Protein AF-G1VS00-F1 (afdb_monomer)

Foldseek 3Di:
DDDDDPDDDPCVVVPDDDDDDDDDDDDDDDDDPPPPVLDDDLVVLCVQQVVDDPVCSLVSLLVVCVVSVDDPVRSVVVVVVSVVVVVVVVVVVVVVVVVVVVVVVVVLVVVLLVVLLVLLLVLCVVQQFDPVCSVVLSVQQDCPPQADPVRHGDSVSSNVSSVVVCVVVVVRHDPPPDPPDPPPDDDDDDDDDDDDPVVVVCVVVVPDDD

pLDDT: mean 75.31, std 20.72, range [27.11, 97.0]

Nearest PDB structures (foldseek):
  7aqr-assembly1_W  TM=3.222E-01  e=9.701E+00  Arabidopsis thaliana
  6axg-assembly5_I  TM=2.934E-01  e=8.651E+00  Homo sapiens

Sequence (210 aa):
MRNYLRYPLNIQLFAEDGSGGEGGDTGAQAGAQVTATQQIDYDKLAEVVSKRSAGTEDKVLQGYFKQQGLTPEQASEAMNQYKQAQATKQQEEAQRIQTMQQENAQLKAQILNSQIDAKVAELAGTLGVQAEKVPFLSKLVDRANATKEDGTLNDDNIKTAIETVLKAFPDFKSTTQAGGFQQIGGGNQGTAGGNGVDDQLDNIFGVKKK

Solvent-accessible surface area (backbone atoms only — not comparable to full-atom values): 13314 Å² total; per-residue (Å²): 133,82,92,86,67,98,62,88,82,69,65,77,82,71,65,69,94,70,88,85,84,89,83,85,86,88,79,94,75,84,86,80,82,80,79,70,79,76,76,81,62,66,68,61,49,52,58,63,44,70,78,52,61,88,92,45,41,70,63,51,53,52,50,52,33,48,74,69,66,44,51,77,66,56,39,52,52,50,50,52,52,49,54,50,52,50,52,49,53,53,52,50,51,53,49,52,53,51,52,54,52,52,51,52,53,51,50,52,51,51,52,51,50,52,52,51,47,53,49,46,51,55,50,35,56,77,69,42,38,31,77,89,41,44,74,57,48,59,74,64,38,62,61,92,56,32,48,46,96,87,69,46,79,26,66,68,46,40,49,53,27,45,53,53,46,42,69,77,40,58,83,43,42,49,88,61,86,71,74,86,65,80,79,85,66,95,74,94,72,91,74,91,81,77,89,57,63,66,58,50,49,26,62,75,70,67,54,75,85,130

Radius of gyration: 41.08 Å; Cα contacts (8 Å, |Δi|>4): 83; chains: 1; bounding box: 89×75×109 Å

Structure (mmCIF, N/CA/C/O backbone):
data_AF-G1VS00-F1
#
_entry.id   AF-G1VS00-F1
#
loop_
_atom_site.group_PDB
_atom_site.id
_atom_site.type_symbol
_atom_site.label_atom_id
_atom_site.label_alt_id
_atom_site.label_comp_id
_atom_site.label_asym_id
_atom_site.label_entity_id
_atom_site.label_seq_id
_atom_site.pdbx_PDB_ins_code
_atom_site.Cartn_x
_atom_site.Cartn_y
_atom_site.Cartn_z
_atom_site.occupancy
_atom_site.B_iso_or_equiv
_atom_site.auth_seq_id
_atom_site.auth_comp_id
_atom_site.auth_asym_id
_atom_site.auth_atom_id
_atom_site.pdbx_PDB_model_num
ATOM 1 N N . MET A 1 1 ? -46.681 -57.258 18.969 1.00 42.97 1 MET A N 1
ATOM 2 C CA . MET A 1 1 ? -45.518 -56.454 18.530 1.00 42.97 1 MET A CA 1
ATOM 3 C C . MET A 1 1 ? -45.037 -55.664 19.742 1.00 42.97 1 MET A C 1
ATOM 5 O O . MET A 1 1 ? -45.752 -54.789 20.190 1.00 42.97 1 MET A O 1
ATOM 9 N N . ARG A 1 2 ? -44.118 -56.242 20.527 1.00 46.34 2 ARG A N 1
ATOM 10 C CA . ARG A 1 2 ? -42.781 -55.691 20.835 1.00 46.34 2 ARG A CA 1
ATOM 11 C C . ARG A 1 2 ? -42.753 -54.173 21.093 1.00 46.34 2 ARG A C 1
ATOM 13 O O . ARG A 1 2 ? -42.829 -53.385 20.160 1.00 46.34 2 ARG A O 1
ATOM 20 N N . ASN A 1 3 ? -42.578 -53.830 22.371 1.00 55.78 3 ASN A N 1
ATOM 21 C CA . ASN A 1 3 ? -42.226 -52.507 22.884 1.00 55.78 3 ASN A CA 1
ATOM 22 C C . ASN A 1 3 ? -40.954 -51.983 22.194 1.00 55.78 3 ASN A C 1
ATOM 24 O O . ASN A 1 3 ? -39.885 -52.565 22.366 1.00 55.78 3 ASN A O 1
ATOM 28 N N . TYR A 1 4 ? -41.068 -50.877 21.456 1.00 60.09 4 TYR A N 1
ATOM 29 C CA . TYR A 1 4 ? -39.946 -50.173 20.817 1.00 60.09 4 TYR A CA 1
ATOM 30 C C . TYR A 1 4 ? -39.866 -48.693 21.220 1.00 60.09 4 TYR A C 1
ATOM 32 O O . TYR A 1 4 ? -39.490 -47.846 20.418 1.00 60.09 4 TYR A O 1
ATOM 40 N N . LEU A 1 5 ? -40.179 -48.355 22.472 1.00 61.91 5 LEU A N 1
ATOM 41 C CA . LEU A 1 5 ? -39.823 -47.046 23.020 1.00 61.91 5 LEU A CA 1
ATOM 42 C C . LEU A 1 5 ? -38.884 -47.251 24.205 1.00 61.91 5 LEU A C 1
ATOM 44 O O . LEU A 1 5 ? -39.289 -47.709 25.269 1.00 61.91 5 LEU A O 1
ATOM 48 N N . ARG A 1 6 ? -37.599 -46.947 23.988 1.00 62.25 6 ARG A N 1
ATOM 49 C CA . ARG A 1 6 ? -36.533 -47.042 24.999 1.00 62.25 6 ARG A CA 1
ATOM 50 C C . ARG A 1 6 ? -36.550 -45.866 25.993 1.00 62.25 6 ARG A C 1
ATOM 52 O O . ARG A 1 6 ? -35.732 -45.846 26.902 1.00 62.25 6 ARG A O 1
ATOM 59 N N . TYR A 1 7 ? -37.490 -44.929 25.843 1.00 68.00 7 TYR A N 1
ATOM 60 C CA . TYR A 1 7 ? -37.739 -43.816 26.759 1.00 68.00 7 TYR A CA 1
ATOM 61 C C . TYR A 1 7 ? -39.245 -43.494 26.797 1.00 68.00 7 TYR A C 1
ATOM 63 O O . TYR A 1 7 ? -39.882 -43.527 25.739 1.00 68.00 7 TYR A O 1
ATOM 71 N N . PRO A 1 8 ? -39.833 -43.193 27.970 1.00 65.50 8 PRO A N 1
ATOM 72 C CA . PRO A 1 8 ? -41.215 -42.729 28.056 1.00 65.50 8 PRO A CA 1
ATOM 73 C C . PRO A 1 8 ? -41.349 -41.341 27.408 1.00 65.50 8 PRO A C 1
ATOM 75 O O . PRO A 1 8 ? -40.635 -40.407 27.767 1.00 65.50 8 PRO A O 1
ATOM 78 N N . LEU A 1 9 ? -42.262 -41.203 26.442 1.00 63.03 9 LEU A N 1
ATOM 79 C CA . LEU A 1 9 ? -42.638 -39.915 25.853 1.00 63.03 9 LEU A CA 1
ATOM 80 C C . LEU A 1 9 ? -43.551 -39.161 26.830 1.00 63.03 9 LEU A C 1
ATOM 82 O O . LEU A 1 9 ? -44.721 -39.505 26.975 1.00 63.03 9 LEU A O 1
ATOM 86 N N . ASN A 1 10 ? -43.031 -38.114 27.474 1.00 63.34 10 ASN A N 1
ATOM 87 C CA . ASN A 1 10 ? -43.845 -37.149 28.215 1.00 63.34 10 ASN A CA 1
ATOM 88 C C . ASN A 1 10 ? -44.466 -36.144 27.237 1.00 63.34 10 ASN A C 1
ATOM 90 O O . ASN A 1 10 ? -43.948 -35.054 27.011 1.00 63.34 10 ASN A O 1
ATOM 94 N N . ILE A 1 11 ? -45.598 -36.527 26.649 1.00 60.75 11 ILE A N 1
ATOM 95 C CA . ILE A 1 11 ? -46.386 -35.695 25.719 1.00 60.75 11 ILE A CA 1
ATOM 96 C C . ILE A 1 11 ? -46.980 -34.441 26.387 1.00 60.75 11 ILE A C 1
ATOM 98 O O . ILE A 1 11 ? -47.396 -33.519 25.697 1.00 60.75 11 ILE A O 1
ATOM 102 N N . GLN A 1 12 ? -46.958 -34.369 27.721 1.00 60.53 12 GLN A N 1
ATOM 103 C CA . GLN A 1 12 ? -47.379 -33.196 28.496 1.00 60.53 12 GLN A CA 1
ATOM 104 C C . GLN A 1 12 ? -46.411 -32.007 28.408 1.00 60.53 12 GLN A C 1
ATOM 106 O O . GLN A 1 1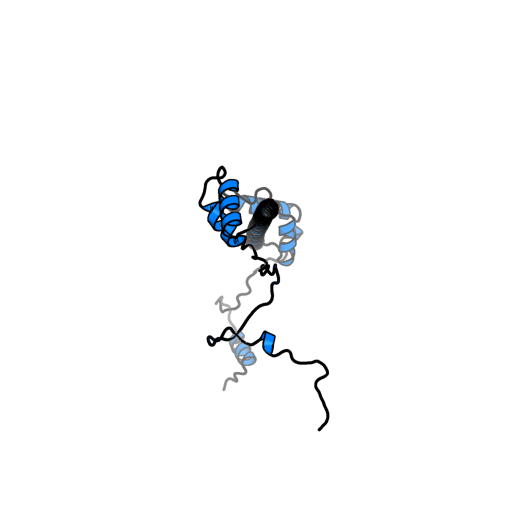2 ? -46.791 -30.908 28.784 1.00 60.53 12 GLN A O 1
ATOM 111 N N . LEU A 1 13 ? -45.196 -32.182 27.872 1.00 58.03 13 LEU A N 1
ATOM 112 C CA . LEU A 1 13 ? -44.274 -31.061 27.636 1.00 58.03 13 LEU A CA 1
ATOM 113 C C . LEU A 1 13 ? -44.612 -30.268 26.354 1.00 58.03 13 LEU A C 1
ATOM 115 O O . LEU A 1 13 ? -44.074 -29.187 26.146 1.00 58.03 13 LEU A O 1
ATOM 119 N N . PHE A 1 14 ? -45.498 -30.801 25.503 1.00 58.59 14 PHE A N 1
ATOM 120 C CA . PHE A 1 14 ? -45.858 -30.217 24.203 1.00 58.59 14 PHE A CA 1
ATOM 121 C C . PHE A 1 14 ? -47.345 -29.848 24.080 1.00 58.59 14 PHE A C 1
ATOM 123 O O . PHE A 1 14 ? -47.767 -29.392 23.021 1.00 58.59 14 PHE A O 1
ATOM 130 N N . ALA A 1 15 ? -48.147 -30.045 25.131 1.00 54.91 15 ALA A N 1
ATOM 131 C CA . ALA A 1 15 ? -49.524 -29.566 25.162 1.00 54.91 15 ALA A CA 1
ATOM 132 C C . ALA A 1 15 ? -49.523 -28.077 25.535 1.00 54.91 15 ALA A C 1
ATOM 134 O O . ALA A 1 15 ? -49.491 -27.702 26.703 1.00 54.91 15 ALA A O 1
ATOM 135 N N . GLU A 1 16 ? -49.479 -27.263 24.487 1.00 45.81 16 GLU A N 1
ATOM 136 C CA . GLU A 1 16 ? -49.812 -25.843 24.444 1.00 45.81 16 GLU A CA 1
ATOM 137 C C . GLU A 1 16 ? -51.078 -25.514 25.259 1.00 45.81 16 GLU A C 1
ATOM 139 O O . GLU A 1 16 ? -52.012 -26.316 25.327 1.00 45.81 16 GLU A O 1
ATOM 144 N N . ASP A 1 17 ? -51.077 -24.332 25.882 1.00 46.34 17 ASP A N 1
ATOM 145 C CA . ASP A 1 17 ? -52.147 -23.756 26.703 1.00 46.34 17 ASP A CA 1
ATOM 146 C C . ASP A 1 17 ? -53.441 -23.590 25.886 1.00 46.34 17 ASP A C 1
ATOM 148 O O . ASP A 1 17 ? -53.692 -22.575 25.234 1.00 46.34 17 ASP A O 1
ATOM 152 N N . GLY A 1 18 ? -54.240 -24.655 25.874 1.00 37.25 18 GLY A N 1
ATOM 153 C CA . GLY A 1 18 ? -55.588 -24.706 25.336 1.00 37.25 18 GLY A CA 1
ATOM 154 C C . GLY A 1 18 ? -56.599 -24.664 26.474 1.00 37.25 18 GLY A C 1
ATOM 155 O O . GLY A 1 18 ? -56.818 -25.657 27.162 1.00 37.25 18 GLY A O 1
ATOM 156 N N . SER A 1 19 ? -57.211 -23.495 26.634 1.00 43.53 19 SER A N 1
ATOM 157 C CA . SER A 1 19 ? -58.332 -23.153 27.511 1.00 43.53 19 SER A CA 1
ATOM 158 C C . SER A 1 19 ? -59.293 -24.290 27.909 1.00 43.53 19 SER A C 1
ATOM 160 O O . SER A 1 19 ? -59.890 -24.932 27.043 1.00 43.53 19 SER A O 1
ATOM 162 N N . GLY A 1 20 ? -59.616 -24.346 29.207 1.00 33.84 20 GLY A N 1
ATOM 163 C CA . GLY A 1 20 ? -60.979 -24.624 29.682 1.00 33.84 20 GLY A CA 1
ATOM 164 C C . GLY A 1 20 ? -61.152 -25.787 30.667 1.00 33.84 20 GLY A C 1
ATOM 165 O O . GLY A 1 20 ? -60.950 -26.940 30.308 1.00 33.84 20 GLY A O 1
ATOM 166 N N . GLY A 1 21 ? -61.678 -25.472 31.859 1.00 30.25 21 GLY A N 1
ATOM 167 C CA . GLY A 1 21 ? -62.592 -26.372 32.583 1.00 30.25 21 GLY A CA 1
ATOM 168 C C . GLY A 1 21 ? -62.110 -26.970 33.909 1.00 30.25 21 GLY A C 1
ATOM 169 O O . GLY A 1 21 ? -61.646 -28.099 33.944 1.00 30.25 21 GLY A O 1
ATOM 170 N N . GLU A 1 22 ? -62.289 -26.191 34.980 1.00 35.72 22 GLU A N 1
ATOM 171 C CA . GLU A 1 22 ? -62.803 -26.538 36.324 1.00 35.72 22 GLU A CA 1
ATOM 172 C C . GLU A 1 22 ? -62.567 -27.934 36.949 1.00 35.72 22 GLU A C 1
ATOM 174 O O . GLU A 1 22 ? -63.078 -28.948 36.481 1.00 35.72 22 GLU A O 1
ATOM 179 N N . GLY A 1 23 ? -61.995 -27.931 38.166 1.00 29.05 23 GLY A N 1
ATOM 180 C CA . GLY A 1 23 ? -62.345 -28.919 39.195 1.00 29.05 23 GLY A CA 1
ATOM 181 C C . GLY A 1 23 ? -61.295 -29.206 40.277 1.00 29.05 23 GLY A C 1
ATOM 182 O O . GLY A 1 23 ? -60.477 -30.097 40.103 1.00 29.05 23 GLY A O 1
ATOM 183 N N . GLY A 1 24 ? -61.421 -28.552 41.440 1.00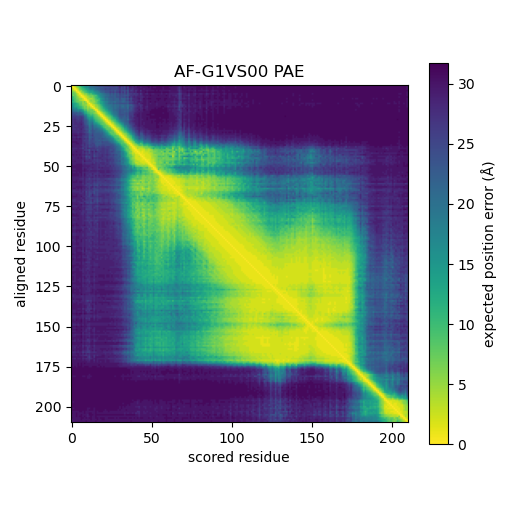 27.64 24 GLY A N 1
ATOM 184 C CA . GLY A 1 24 ? -61.324 -29.248 42.737 1.00 27.64 24 GLY A CA 1
ATOM 185 C C . GLY A 1 24 ? -59.971 -29.388 43.454 1.00 27.64 24 GLY A C 1
ATOM 186 O O . GLY A 1 24 ? -59.308 -30.406 43.342 1.00 27.64 24 GLY A O 1
ATOM 187 N N . ASP A 1 25 ? -59.722 -28.413 44.329 1.00 29.66 25 ASP A N 1
ATOM 188 C CA . ASP A 1 25 ? -59.342 -28.544 45.749 1.00 29.66 25 ASP A CA 1
ATOM 189 C C . ASP A 1 25 ? -57.926 -28.968 46.228 1.00 29.66 25 ASP A C 1
ATOM 191 O O . ASP A 1 25 ? -57.375 -30.016 45.914 1.00 29.66 25 ASP A O 1
ATOM 195 N N . THR A 1 26 ? -57.431 -28.068 47.089 1.00 34.56 26 THR A N 1
ATOM 196 C CA . THR A 1 26 ? -56.451 -28.121 48.190 1.00 34.56 26 THR A CA 1
ATOM 197 C C . THR A 1 26 ? -55.152 -28.936 48.095 1.00 34.56 26 THR A C 1
ATOM 199 O O . THR A 1 26 ? -55.073 -30.130 48.357 1.00 34.56 26 THR A O 1
ATOM 202 N N . GLY A 1 27 ? -54.048 -28.194 47.967 1.00 27.11 27 GLY A N 1
ATOM 203 C CA . GLY A 1 27 ? -52.716 -28.648 48.361 1.00 27.11 27 GLY A CA 1
ATOM 204 C C . GLY A 1 27 ? -51.714 -27.503 48.307 1.00 27.11 27 GLY A C 1
ATOM 205 O O . GLY A 1 27 ? -51.253 -27.124 47.238 1.00 27.11 27 GLY A O 1
ATOM 206 N N . ALA A 1 28 ? -51.409 -26.914 49.461 1.00 41.47 28 ALA A N 1
ATOM 207 C CA . ALA A 1 28 ? -50.403 -25.873 49.599 1.00 41.47 28 ALA A CA 1
ATOM 208 C C . ALA A 1 28 ? -49.037 -26.347 49.078 1.00 41.47 28 ALA A C 1
ATOM 210 O O . ALA A 1 28 ? -48.472 -27.292 49.622 1.00 41.47 28 ALA A O 1
ATOM 211 N N . GLN A 1 29 ? -48.457 -25.641 48.104 1.00 29.58 29 GLN A N 1
ATOM 212 C CA . GLN A 1 29 ? -47.009 -25.648 47.937 1.00 29.58 29 GLN A CA 1
ATOM 213 C C . GLN A 1 29 ? -46.509 -24.326 47.360 1.00 29.58 29 GLN A C 1
ATOM 215 O O . GLN A 1 29 ? -46.913 -23.866 46.295 1.00 29.58 29 GLN A O 1
ATOM 220 N N . ALA A 1 30 ? -45.638 -23.706 48.145 1.00 34.97 30 ALA A N 1
ATOM 221 C CA . ALA A 1 30 ? -44.892 -22.517 47.808 1.00 34.97 30 ALA A CA 1
ATOM 222 C C . ALA A 1 30 ? -44.009 -22.725 46.567 1.00 34.97 30 ALA A C 1
ATOM 224 O O . ALA A 1 30 ? -43.428 -23.792 46.383 1.00 34.97 30 ALA A O 1
ATOM 225 N N . GLY A 1 31 ? -43.833 -21.640 45.809 1.00 41.59 31 GLY A N 1
ATOM 226 C CA . GLY A 1 31 ? -42.593 -21.344 45.095 1.00 41.59 31 GLY A CA 1
ATOM 227 C C . GLY A 1 31 ? -42.318 -22.156 43.833 1.00 41.59 31 GLY A C 1
ATOM 228 O O . GLY A 1 31 ? -41.557 -23.113 43.856 1.00 41.59 31 GLY A O 1
ATOM 229 N N . ALA A 1 32 ? -42.803 -21.662 42.699 1.00 30.89 32 ALA A N 1
ATOM 230 C CA . ALA A 1 32 ? -42.133 -21.857 41.419 1.00 30.89 32 ALA A CA 1
ATOM 231 C C . ALA A 1 32 ? -42.294 -20.578 40.593 1.00 30.89 32 ALA A C 1
ATOM 233 O O . ALA A 1 32 ? -43.121 -20.482 39.690 1.00 30.89 32 ALA A O 1
ATOM 234 N N . GLN A 1 33 ? -41.513 -19.556 40.956 1.00 32.34 33 GLN A N 1
ATOM 235 C CA . GLN A 1 33 ? -41.202 -18.478 40.029 1.00 32.34 33 GLN A CA 1
ATOM 236 C C . GLN A 1 33 ? -40.486 -19.137 38.854 1.00 32.34 33 GLN A C 1
ATOM 238 O O . GLN A 1 33 ? -39.378 -19.652 39.001 1.00 32.34 33 GLN A O 1
ATOM 243 N N . VAL A 1 34 ? -41.163 -19.180 37.711 1.00 32.34 34 VAL A N 1
ATOM 244 C CA . VAL A 1 34 ? -40.574 -19.539 36.428 1.00 32.34 34 VAL A CA 1
ATOM 245 C C . VAL A 1 34 ? -39.411 -18.575 36.212 1.00 32.34 34 VAL A C 1
ATOM 247 O O . VAL A 1 34 ? -39.613 -17.411 35.875 1.00 32.34 34 VAL A O 1
ATOM 250 N N . THR A 1 35 ? -38.186 -19.032 36.468 1.00 39.03 35 THR A N 1
ATOM 251 C CA . THR A 1 35 ? -36.974 -18.321 36.066 1.00 39.03 35 THR A CA 1
ATOM 252 C C . THR A 1 35 ? -36.871 -18.456 34.554 1.00 39.03 35 THR A C 1
ATOM 254 O O . THR A 1 35 ? -36.116 -19.270 34.030 1.00 39.03 35 THR A O 1
ATOM 257 N N . ALA A 1 36 ? -37.678 -17.673 33.839 1.00 43.12 36 ALA A N 1
ATOM 258 C CA . ALA A 1 36 ? -37.343 -17.285 32.488 1.00 43.12 36 ALA A CA 1
ATOM 259 C C . ALA A 1 36 ? -36.020 -16.530 32.617 1.00 43.12 36 ALA A C 1
ATOM 261 O O . ALA A 1 36 ? -35.974 -15.443 33.194 1.00 43.12 36 ALA A O 1
ATOM 262 N N . THR A 1 37 ? -34.923 -17.136 32.172 1.00 43.09 37 THR A N 1
ATOM 263 C CA . THR A 1 37 ? -33.664 -16.420 31.987 1.00 43.09 37 THR A CA 1
ATOM 264 C C . THR A 1 37 ? -33.929 -15.348 30.936 1.00 43.09 37 THR A C 1
ATOM 266 O O . THR A 1 37 ? -33.859 -15.623 29.741 1.00 43.09 37 THR A O 1
ATOM 269 N N . GLN A 1 38 ? -34.338 -14.155 31.384 1.00 56.97 38 GLN A N 1
ATOM 270 C CA . GLN A 1 38 ? -34.504 -12.982 30.535 1.00 56.97 38 GLN A CA 1
ATOM 271 C C . GLN A 1 38 ? -33.149 -12.716 29.889 1.00 56.97 38 GLN A C 1
ATOM 273 O O . GLN A 1 38 ? -32.192 -12.314 30.549 1.00 56.97 38 GLN A O 1
ATOM 278 N N . GLN A 1 39 ? -33.053 -13.036 28.604 1.00 59.28 39 GLN A N 1
ATOM 279 C CA . GLN A 1 39 ? -31.843 -12.847 27.831 1.00 59.28 39 GLN A CA 1
ATOM 280 C C . GLN A 1 39 ? -31.756 -11.365 27.470 1.00 59.28 39 GLN A C 1
ATOM 282 O O . GLN A 1 39 ? -32.612 -10.829 26.767 1.00 59.28 39 GLN A O 1
ATOM 287 N N . ILE A 1 40 ? -30.748 -10.685 28.009 1.00 72.38 40 ILE A N 1
ATOM 288 C CA . ILE A 1 40 ? -30.536 -9.260 27.769 1.00 72.38 40 ILE A CA 1
ATOM 289 C C . ILE A 1 40 ? -30.119 -9.064 26.304 1.00 72.38 40 ILE A C 1
ATOM 291 O O . ILE A 1 40 ? -29.117 -9.619 25.858 1.00 72.38 40 ILE A O 1
ATOM 295 N N . ASP A 1 41 ? -30.875 -8.252 25.565 1.00 77.31 41 ASP A N 1
ATOM 296 C CA . ASP A 1 41 ? -30.550 -7.847 24.195 1.00 77.31 41 ASP A CA 1
ATOM 297 C C . ASP A 1 41 ? -29.631 -6.613 24.224 1.00 77.31 41 ASP A C 1
ATOM 299 O O . ASP A 1 41 ? -30.072 -5.463 24.345 1.00 77.31 41 ASP A O 1
ATOM 303 N N . TYR A 1 42 ? -28.322 -6.870 24.172 1.00 71.25 42 TYR A N 1
ATOM 304 C CA . TYR A 1 42 ? -27.284 -5.841 24.258 1.00 71.25 42 TYR A CA 1
ATOM 305 C C . TYR A 1 42 ? -27.249 -4.894 23.049 1.00 71.25 42 TYR A C 1
ATOM 307 O O . TYR A 1 42 ? -26.779 -3.762 23.186 1.00 71.25 42 TYR A O 1
ATOM 315 N N . ASP A 1 43 ? -27.781 -5.301 21.895 1.00 73.56 43 ASP A N 1
ATOM 316 C CA . ASP A 1 43 ? -27.836 -4.438 20.714 1.00 73.56 43 ASP A CA 1
ATOM 317 C C . ASP A 1 43 ? -28.959 -3.396 20.845 1.00 73.56 43 ASP A C 1
ATOM 319 O O . ASP A 1 43 ? -28.755 -2.220 20.530 1.00 73.56 43 ASP A O 1
ATOM 323 N N . LYS A 1 44 ? -30.105 -3.759 21.439 1.00 76.56 44 LYS A N 1
ATOM 324 C CA . LYS A 1 44 ? -31.146 -2.776 21.802 1.00 76.56 44 LYS A CA 1
ATOM 325 C C . LYS A 1 44 ? -30.701 -1.809 22.893 1.00 76.56 44 LYS A C 1
ATOM 327 O O . LYS A 1 44 ? -31.086 -0.640 22.877 1.00 76.56 44 LYS A O 1
ATOM 332 N N . LEU A 1 45 ? -29.881 -2.273 23.833 1.00 69.56 45 LEU A N 1
ATOM 333 C CA . LEU A 1 45 ? -29.285 -1.411 24.854 1.00 69.56 45 LEU A CA 1
ATOM 334 C C . LEU A 1 45 ? -28.394 -0.332 24.245 1.00 69.56 45 LEU A C 1
ATOM 336 O O . LEU A 1 45 ? -28.522 0.833 24.621 1.00 69.56 45 LEU A O 1
ATOM 340 N N . ALA A 1 46 ? -27.559 -0.703 23.272 1.00 69.19 46 ALA A N 1
ATOM 341 C CA . ALA A 1 46 ? -26.709 0.242 22.558 1.00 69.19 46 ALA A CA 1
ATOM 342 C C . ALA A 1 46 ? -27.530 1.327 21.836 1.00 69.19 46 ALA A C 1
ATOM 344 O O . ALA A 1 46 ? -27.151 2.497 21.854 1.00 69.19 46 ALA A O 1
ATOM 345 N N . GLU A 1 47 ? -28.689 0.977 21.265 1.00 72.06 47 GLU A N 1
ATOM 346 C CA . GLU A 1 47 ? -29.583 1.939 20.603 1.00 72.06 47 GLU A CA 1
ATOM 347 C C . GLU A 1 47 ? -30.267 2.911 21.585 1.00 72.06 47 GLU A C 1
ATOM 349 O O . GLU A 1 47 ? -30.440 4.097 21.292 1.00 72.06 47 GLU A O 1
ATOM 354 N N . VAL A 1 48 ? -30.673 2.430 22.763 1.00 69.00 48 VAL A N 1
ATOM 355 C CA . VAL A 1 48 ? -31.314 3.269 23.793 1.00 69.00 48 VAL A CA 1
ATOM 356 C C . VAL A 1 48 ? -30.299 4.215 24.438 1.00 69.00 48 VAL A C 1
ATOM 358 O O . VAL A 1 48 ? -30.620 5.366 24.745 1.00 69.00 48 VAL A O 1
ATOM 361 N N . VAL A 1 49 ? -29.072 3.733 24.616 1.00 67.81 49 VAL A N 1
ATOM 362 C CA . VAL A 1 49 ? -27.945 4.488 25.158 1.00 67.81 49 VAL A CA 1
ATOM 363 C C . VAL A 1 49 ? -27.448 5.551 24.171 1.00 67.81 49 VAL A C 1
ATOM 365 O O . VAL A 1 49 ? -27.288 6.703 24.571 1.00 67.81 49 VAL A O 1
ATOM 368 N N . SER A 1 50 ? -27.301 5.225 22.880 1.00 64.50 50 SER A N 1
ATOM 369 C CA . SER A 1 50 ? -26.776 6.163 21.869 1.00 64.50 50 SER A CA 1
ATOM 370 C C . SER A 1 50 ? -27.643 7.411 21.664 1.00 64.50 50 SER A C 1
ATOM 372 O O . SER A 1 50 ? -27.146 8.460 21.256 1.00 64.50 50 SER A O 1
ATOM 374 N N . LYS A 1 51 ? -28.939 7.334 21.991 1.00 64.50 51 LYS A N 1
ATOM 375 C CA . LYS A 1 51 ? -29.892 8.453 21.900 1.00 64.50 51 LYS A CA 1
ATOM 376 C C . LYS A 1 51 ? -29.823 9.425 23.091 1.00 64.50 51 LYS A C 1
ATOM 378 O O . LYS A 1 51 ? -30.579 10.399 23.108 1.00 64.50 51 LYS A O 1
ATOM 383 N N . ARG A 1 52 ? -28.972 9.192 24.101 1.00 65.25 52 ARG A N 1
ATOM 384 C CA . ARG A 1 52 ? -28.861 10.030 25.312 1.00 65.25 52 ARG A CA 1
ATOM 385 C C . ARG A 1 52 ? -27.421 10.455 25.609 1.00 65.25 52 ARG A C 1
ATOM 387 O O . ARG A 1 52 ? -26.462 9.886 25.112 1.00 65.25 52 ARG A O 1
ATOM 394 N N . SER A 1 53 ? -27.270 11.508 26.416 1.00 60.97 53 SER A N 1
ATOM 395 C CA . SER A 1 53 ? -25.964 12.067 26.778 1.00 60.97 53 SER A CA 1
ATOM 396 C C . SER A 1 53 ? -25.205 11.172 27.769 1.00 60.97 53 SER A C 1
ATOM 398 O O . SER A 1 53 ? -25.809 10.599 28.682 1.00 60.97 53 SER A O 1
ATOM 400 N N . ALA A 1 54 ? -23.872 11.129 27.632 1.00 61.00 54 ALA A N 1
ATOM 401 C CA . ALA A 1 54 ? -22.938 10.261 28.370 1.00 61.00 54 ALA A CA 1
ATOM 402 C C . ALA A 1 54 ? -23.043 10.322 29.914 1.00 61.00 54 ALA A C 1
ATOM 404 O O . ALA A 1 54 ? -22.581 9.427 30.608 1.00 61.00 54 ALA A O 1
ATOM 405 N N . GLY A 1 55 ? -23.690 11.347 30.483 1.00 61.56 55 GLY A N 1
ATOM 406 C CA . GLY A 1 55 ? -23.935 11.457 31.930 1.00 61.56 55 GLY A CA 1
ATOM 407 C C . GLY A 1 55 ? -25.195 10.739 32.439 1.00 61.56 55 GLY A C 1
ATOM 408 O O . GLY A 1 55 ? -25.431 10.700 33.646 1.00 61.56 55 GLY A O 1
ATOM 409 N N . THR A 1 56 ? -26.035 10.205 31.545 1.00 69.12 56 THR A N 1
ATOM 410 C CA . THR A 1 56 ? -27.301 9.531 31.903 1.00 69.12 56 THR A CA 1
ATOM 411 C C . THR A 1 56 ? -27.332 8.041 31.576 1.00 69.12 56 THR A C 1
ATOM 413 O O . THR A 1 56 ? -28.287 7.370 31.968 1.00 69.12 56 THR A O 1
ATOM 416 N N . GLU A 1 57 ? -26.285 7.519 30.933 1.00 73.69 57 GLU A N 1
ATOM 417 C CA . GLU A 1 57 ? -26.154 6.117 30.518 1.00 73.69 57 GLU A CA 1
ATOM 418 C C . GLU A 1 57 ? -26.433 5.135 31.652 1.00 73.69 57 GLU A C 1
ATOM 420 O O . GLU A 1 57 ? -27.353 4.329 31.547 1.00 73.69 57 GLU A O 1
ATOM 425 N N . ASP A 1 58 ? -25.730 5.260 32.778 1.00 73.94 58 ASP A N 1
ATOM 426 C CA . ASP A 1 58 ? -25.869 4.322 33.897 1.00 73.94 58 ASP A CA 1
ATOM 427 C C . ASP A 1 58 ? -27.291 4.317 34.486 1.00 73.94 58 ASP A C 1
ATOM 429 O O . ASP A 1 58 ? -27.813 3.263 34.846 1.00 73.94 58 ASP A O 1
ATOM 433 N N . LYS A 1 59 ? -27.971 5.473 34.524 1.00 78.19 59 LYS A N 1
ATOM 434 C CA . LYS A 1 59 ? -29.365 5.569 35.002 1.00 78.19 59 LYS A CA 1
ATOM 435 C C . LYS A 1 59 ? -30.360 4.964 34.013 1.00 78.19 59 LYS A C 1
ATOM 437 O O . LYS A 1 59 ? -31.380 4.418 34.429 1.00 78.19 59 LYS A O 1
ATOM 442 N N . VAL A 1 60 ? -30.079 5.072 32.718 1.00 81.38 60 VAL A N 1
ATOM 443 C CA . VAL A 1 60 ? -30.906 4.513 31.642 1.00 81.38 60 VAL A CA 1
ATOM 444 C C . VAL A 1 60 ? -30.747 2.999 31.590 1.00 81.38 60 VAL A C 1
ATOM 446 O O . VAL A 1 60 ? -31.751 2.293 31.585 1.00 81.38 60 VAL A O 1
ATOM 449 N N . LEU A 1 61 ? -29.508 2.508 31.658 1.00 80.69 61 LEU A N 1
ATOM 450 C CA . LEU A 1 61 ? -29.182 1.088 31.779 1.00 80.69 61 LEU A CA 1
ATOM 451 C C . LEU A 1 61 ? -29.840 0.489 33.023 1.00 80.69 61 LEU A C 1
ATOM 453 O O . LEU A 1 61 ? -30.548 -0.509 32.935 1.00 80.69 61 LEU A O 1
ATOM 457 N N . GLN A 1 62 ? -29.710 1.153 34.175 1.00 80.56 62 GLN A N 1
ATOM 458 C CA . GLN A 1 62 ? -30.354 0.709 35.410 1.00 80.56 62 GLN A CA 1
ATOM 459 C C . GLN A 1 62 ? -31.889 0.703 35.302 1.00 80.56 62 GLN A C 1
ATOM 461 O O . GLN A 1 62 ? -32.532 -0.213 35.812 1.00 80.56 62 GLN A O 1
ATOM 466 N N . GLY A 1 63 ? -32.489 1.703 34.648 1.00 82.44 63 GLY A N 1
ATOM 467 C CA . GLY A 1 63 ? -33.930 1.749 34.388 1.00 82.44 63 GLY A CA 1
ATOM 468 C C . GLY A 1 63 ? -34.401 0.613 33.476 1.00 82.44 63 GLY A C 1
ATOM 469 O O . GLY A 1 63 ? -35.407 -0.027 33.773 1.00 82.44 63 GLY A O 1
ATOM 470 N N . TYR A 1 64 ? -33.642 0.320 32.422 1.00 82.62 64 TYR A N 1
ATOM 471 C CA . TYR A 1 64 ? -33.919 -0.767 31.486 1.00 82.62 64 TYR A CA 1
ATOM 472 C C . TYR A 1 64 ? -33.809 -2.145 32.151 1.00 82.62 64 TYR A C 1
ATOM 474 O O . TYR A 1 64 ? -34.721 -2.960 32.036 1.00 82.62 64 TYR A O 1
ATOM 482 N N . PHE A 1 65 ? -32.747 -2.390 32.925 1.00 85.50 65 PHE A N 1
ATOM 483 C CA . PHE A 1 65 ? -32.580 -3.656 33.643 1.00 85.50 65 PHE A CA 1
ATOM 484 C C . PHE A 1 65 ? -33.664 -3.866 34.708 1.00 85.50 65 PHE A C 1
ATOM 486 O O . PHE A 1 65 ? -34.175 -4.973 34.861 1.00 85.50 65 PHE A O 1
ATOM 493 N N . LYS A 1 66 ? -34.098 -2.796 35.390 1.00 82.94 66 LYS A N 1
ATOM 494 C CA . LYS A 1 66 ? -35.252 -2.854 36.303 1.00 82.94 66 LYS A CA 1
ATOM 495 C C . LYS A 1 66 ? -36.557 -3.177 35.574 1.00 82.94 66 LYS A C 1
ATOM 497 O O . LYS A 1 66 ? -37.353 -3.951 36.092 1.00 82.94 66 LYS A O 1
ATOM 502 N N . GLN A 1 67 ? -36.779 -2.614 34.385 1.00 83.69 67 GLN A N 1
ATOM 503 C CA . GLN A 1 67 ? -37.947 -2.938 33.555 1.00 83.69 67 GLN A CA 1
ATOM 504 C C . GLN A 1 67 ? -37.929 -4.389 33.059 1.00 83.69 67 GLN A C 1
ATOM 506 O O . GLN A 1 67 ? -38.987 -4.995 32.930 1.00 83.69 67 GLN A O 1
ATOM 511 N N . GLN A 1 68 ? -36.744 -4.967 32.852 1.00 78.38 68 GLN A N 1
ATOM 512 C CA . GLN A 1 68 ? -36.576 -6.399 32.595 1.00 78.38 68 GLN A CA 1
ATOM 513 C C . GLN A 1 68 ? -36.690 -7.275 33.861 1.00 78.38 68 GLN A C 1
ATOM 515 O O . GLN A 1 68 ? -36.541 -8.492 33.785 1.00 78.38 68 GLN A O 1
ATOM 520 N N . GLY A 1 69 ? -36.976 -6.701 35.031 1.00 80.44 69 GLY A N 1
ATOM 521 C CA . GLY A 1 69 ? -37.162 -7.466 36.264 1.00 80.44 69 GLY A CA 1
ATOM 522 C C . GLY A 1 69 ? -35.875 -8.062 36.843 1.00 80.44 69 GLY A C 1
ATOM 523 O O . GLY A 1 69 ? -35.961 -8.987 37.648 1.00 80.44 69 GLY A O 1
ATOM 524 N N . LEU A 1 70 ? -34.695 -7.553 36.463 1.00 84.00 70 LEU A N 1
ATOM 525 C CA . LEU A 1 70 ? -33.428 -7.983 37.061 1.00 84.00 70 LEU A CA 1
ATOM 526 C C . LEU A 1 70 ? -33.311 -7.488 38.506 1.00 84.00 70 LEU A C 1
ATOM 528 O O . LEU A 1 70 ? -33.684 -6.351 38.824 1.00 84.00 70 LEU A O 1
ATOM 532 N N . THR A 1 71 ? -32.734 -8.322 39.377 1.00 84.50 71 THR A N 1
ATOM 533 C CA . THR A 1 71 ? -32.389 -7.894 40.739 1.00 84.50 71 THR A CA 1
ATOM 534 C C . THR A 1 71 ? -31.261 -6.851 40.707 1.00 84.50 71 THR A C 1
ATOM 536 O O . THR A 1 71 ? -30.535 -6.746 39.712 1.00 84.50 71 THR A O 1
ATOM 539 N N . PRO A 1 72 ? -31.074 -6.055 41.778 1.00 81.00 72 PRO A N 1
ATOM 540 C CA . PRO A 1 72 ? -30.005 -5.059 41.842 1.00 81.00 72 PRO A CA 1
ATOM 541 C C . PRO A 1 72 ? -28.607 -5.632 41.571 1.00 81.00 72 PRO A C 1
ATOM 543 O O . PRO A 1 72 ? -27.816 -4.982 40.887 1.00 81.00 72 PRO A O 1
ATOM 546 N N . GLU A 1 73 ? -28.311 -6.844 42.053 1.00 85.19 73 GLU A N 1
ATOM 547 C CA . GLU A 1 73 ? -27.034 -7.512 41.785 1.00 85.19 73 GLU A CA 1
ATOM 548 C C . GLU A 1 73 ? -26.890 -7.885 40.305 1.00 85.19 73 GLU A C 1
ATOM 550 O O . GLU A 1 73 ? -25.875 -7.564 39.687 1.00 85.19 73 GLU A O 1
ATOM 555 N N . GLN A 1 74 ? -27.926 -8.483 39.707 1.00 83.31 74 GLN A N 1
ATOM 556 C CA . GLN A 1 74 ? -27.902 -8.901 38.302 1.00 83.31 74 GLN A CA 1
ATOM 557 C C . GLN A 1 74 ? -27.816 -7.701 37.344 1.00 83.31 74 GLN A C 1
ATOM 559 O O . GLN A 1 74 ? -27.130 -7.759 36.326 1.00 83.31 74 GLN A O 1
ATOM 564 N N . ALA A 1 75 ? -28.463 -6.581 37.684 1.00 83.12 75 ALA A N 1
ATOM 565 C CA . ALA A 1 75 ? -28.370 -5.338 36.922 1.00 83.12 75 ALA A CA 1
ATOM 566 C C . ALA A 1 75 ? -26.960 -4.719 36.980 1.00 83.12 75 ALA A C 1
ATOM 568 O O . ALA A 1 75 ? -26.495 -4.151 35.991 1.00 83.12 75 ALA A O 1
ATOM 569 N N . SER A 1 76 ? -26.274 -4.831 38.123 1.00 83.12 76 SER A N 1
ATOM 570 C CA . SER A 1 76 ? -24.885 -4.377 38.280 1.00 83.12 76 SER A CA 1
ATOM 571 C C . SER A 1 76 ? -23.927 -5.209 37.422 1.00 83.12 76 SER A C 1
ATOM 573 O O . SER A 1 76 ? -23.095 -4.667 36.692 1.00 83.12 76 SER A O 1
ATOM 575 N N . GLU A 1 77 ? -24.093 -6.533 37.436 1.00 86.19 77 GLU A N 1
ATOM 576 C CA . GLU A 1 77 ? -23.296 -7.441 36.612 1.00 86.19 77 GLU A CA 1
ATOM 577 C C . GLU A 1 77 ? -23.539 -7.218 35.110 1.00 86.19 77 GLU A C 1
ATOM 579 O O . GLU A 1 77 ? -22.583 -7.098 34.341 1.00 86.19 77 GLU A O 1
ATOM 584 N N . ALA A 1 78 ? -24.797 -7.041 34.696 1.00 82.69 78 ALA A N 1
ATOM 585 C CA . ALA A 1 78 ? -25.152 -6.713 33.316 1.00 82.69 78 ALA A CA 1
ATOM 586 C C . ALA A 1 78 ? -24.555 -5.375 32.846 1.00 82.69 78 ALA A C 1
ATOM 588 O O . ALA A 1 78 ? -24.114 -5.261 31.701 1.00 82.69 78 ALA A O 1
ATOM 589 N N . MET A 1 79 ? -24.495 -4.370 33.727 1.00 83.31 7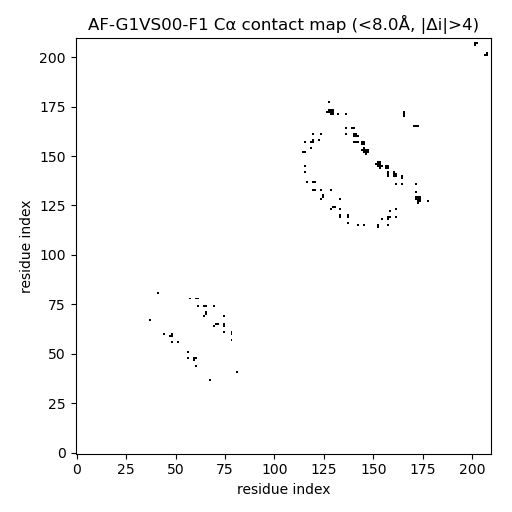9 MET A N 1
ATOM 590 C CA . MET A 1 79 ? -23.872 -3.079 33.431 1.00 83.31 79 MET A CA 1
ATOM 591 C C . MET A 1 79 ? -22.359 -3.211 33.227 1.00 83.31 79 MET A C 1
ATOM 593 O O . MET A 1 79 ? -21.818 -2.620 32.292 1.00 83.31 79 MET A O 1
ATOM 597 N N . ASN A 1 80 ? -21.679 -4.011 34.054 1.00 86.75 80 ASN A N 1
ATOM 598 C CA . ASN A 1 80 ? -20.251 -4.287 33.885 1.00 86.75 80 ASN A CA 1
ATOM 599 C C . ASN A 1 80 ? -19.968 -5.016 32.567 1.00 86.75 80 ASN A C 1
ATOM 601 O O . ASN A 1 80 ? -19.077 -4.600 31.826 1.00 86.75 80 ASN A O 1
ATOM 605 N N . GLN A 1 81 ? -20.758 -6.042 32.235 1.00 87.00 81 GLN A N 1
ATOM 606 C CA . GLN A 1 81 ? -20.624 -6.757 30.962 1.00 87.00 81 GLN A CA 1
ATOM 607 C C . GLN A 1 81 ? -20.885 -5.840 29.760 1.00 87.00 81 GLN A C 1
ATOM 609 O O . GLN A 1 81 ? -20.122 -5.867 28.797 1.00 87.00 81 GLN A O 1
ATOM 614 N N . TYR A 1 82 ? -21.899 -4.971 29.828 1.00 85.25 82 TYR A N 1
ATOM 615 C CA . TYR A 1 82 ? -22.174 -3.988 28.778 1.00 85.25 82 TYR A CA 1
ATOM 616 C C . TYR A 1 82 ? -21.011 -3.004 28.589 1.00 85.25 82 TYR A C 1
ATOM 618 O O . TYR A 1 82 ? -20.572 -2.778 27.462 1.00 85.25 82 TYR A O 1
ATOM 626 N N . LYS A 1 83 ? -20.463 -2.449 29.680 1.00 86.62 83 LYS A N 1
ATOM 627 C CA . LYS A 1 83 ? -19.302 -1.543 29.621 1.00 86.62 83 LYS A CA 1
ATOM 628 C C . LYS A 1 83 ? -18.079 -2.235 29.023 1.00 86.62 83 LYS A C 1
ATOM 630 O O . LYS A 1 83 ? -17.386 -1.641 28.199 1.00 86.62 83 LYS A O 1
ATOM 635 N N . GLN A 1 84 ? -17.839 -3.491 29.395 1.00 88.56 84 GLN A N 1
ATOM 636 C CA . GLN A 1 84 ? -16.752 -4.286 28.833 1.00 88.56 84 GLN A CA 1
ATOM 637 C C . GLN A 1 84 ? -16.961 -4.548 27.336 1.00 88.56 84 GLN A C 1
ATOM 639 O O . GLN A 1 84 ? -16.051 -4.298 26.552 1.00 88.56 84 GLN A O 1
ATOM 644 N N . ALA A 1 85 ? -18.167 -4.947 26.921 1.00 86.25 85 ALA A N 1
ATOM 645 C CA . ALA A 1 85 ? -18.509 -5.155 25.515 1.00 86.25 85 ALA A CA 1
ATOM 646 C C . ALA A 1 85 ? -18.368 -3.870 24.680 1.00 86.25 85 ALA A C 1
ATOM 648 O O . ALA A 1 85 ? -17.851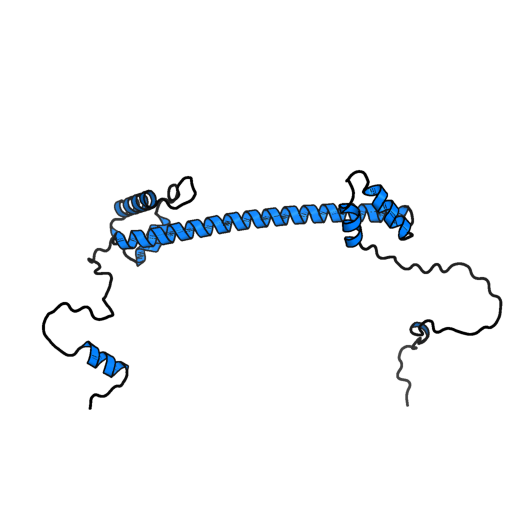 -3.917 23.565 1.00 86.25 85 ALA A O 1
ATOM 649 N N . GLN A 1 86 ? -18.762 -2.713 25.222 1.00 84.62 86 GLN A N 1
ATOM 650 C CA . GLN A 1 86 ? -18.573 -1.415 24.569 1.00 84.62 86 GLN A CA 1
ATOM 651 C C . GLN A 1 86 ? -17.092 -1.060 24.410 1.00 84.62 86 GLN A C 1
ATOM 653 O O . GLN A 1 86 ? -16.685 -0.614 23.337 1.00 84.62 86 GLN A O 1
ATOM 658 N N . ALA A 1 87 ? -16.275 -1.283 25.443 1.00 86.56 87 ALA A N 1
ATOM 659 C CA . ALA A 1 87 ? -14.835 -1.060 25.365 1.00 86.56 87 ALA A CA 1
ATOM 660 C C . ALA A 1 87 ? -14.177 -1.971 24.314 1.00 86.56 87 ALA A C 1
ATOM 662 O O . ALA A 1 87 ? -13.370 -1.497 23.516 1.00 86.56 87 ALA A O 1
ATOM 663 N N . THR A 1 88 ? -14.565 -3.250 24.259 1.00 90.12 88 THR A N 1
ATOM 664 C CA . THR A 1 88 ? -14.100 -4.193 23.232 1.00 90.12 88 THR A CA 1
ATOM 665 C C . THR A 1 88 ? -14.512 -3.744 21.829 1.00 90.12 88 THR A C 1
ATOM 667 O O . THR A 1 88 ? -13.644 -3.628 20.969 1.00 90.12 88 THR A O 1
ATOM 670 N N . LYS A 1 89 ? -15.789 -3.393 21.603 1.00 88.50 89 LYS A N 1
ATOM 671 C CA . LYS A 1 89 ? -16.269 -2.892 20.299 1.00 88.50 89 LYS A CA 1
ATOM 672 C C . LYS A 1 89 ? -15.502 -1.641 19.847 1.00 88.50 89 LYS A C 1
ATOM 674 O O . LYS A 1 89 ? -15.103 -1.561 18.689 1.00 88.50 89 LYS A O 1
ATOM 679 N N . GLN A 1 90 ? -15.237 -0.691 20.749 1.00 86.88 90 GLN A N 1
ATOM 680 C CA . GLN A 1 90 ? -14.446 0.507 20.430 1.00 86.88 90 GLN A CA 1
ATOM 681 C C . GLN A 1 90 ? -12.992 0.174 20.072 1.00 86.88 90 GLN A C 1
ATOM 683 O O . GLN A 1 90 ? -12.439 0.748 19.135 1.00 86.88 90 GLN A O 1
ATOM 688 N N . GLN A 1 91 ? -12.362 -0.757 20.796 1.00 91.56 91 GLN A N 1
ATOM 689 C CA . GLN A 1 91 ? -11.003 -1.207 20.485 1.00 91.56 91 GLN A CA 1
ATOM 690 C C . GLN A 1 91 ? -10.933 -1.929 19.137 1.00 91.56 91 GLN A C 1
ATOM 692 O O . GLN A 1 91 ? -9.999 -1.693 18.372 1.00 91.56 91 GLN A O 1
ATOM 697 N N . GLU A 1 92 ? -11.905 -2.788 18.835 1.00 93.62 92 GLU A N 1
ATOM 698 C CA . GLU A 1 92 ? -12.008 -3.470 17.545 1.00 93.62 92 GLU A CA 1
ATOM 699 C C . GLU A 1 92 ? -12.222 -2.473 16.405 1.00 93.62 92 GLU A C 1
ATOM 701 O O . GLU A 1 92 ? -11.550 -2.562 15.381 1.00 93.62 92 GLU A O 1
ATOM 706 N N . GLU A 1 93 ? -13.102 -1.485 16.575 1.00 92.62 93 GLU A N 1
ATOM 707 C CA . GLU A 1 93 ? -13.320 -0.440 15.574 1.00 92.62 93 GLU A CA 1
ATOM 708 C C . GLU A 1 93 ? -12.053 0.390 15.332 1.00 92.62 93 GLU A C 1
ATOM 710 O O . GLU A 1 93 ? -11.664 0.597 14.181 1.00 92.62 93 GLU A O 1
ATOM 715 N N . ALA A 1 94 ? -11.355 0.793 16.397 1.00 92.88 94 ALA A N 1
ATOM 716 C CA . ALA A 1 94 ? -10.082 1.501 16.289 1.00 92.88 94 ALA A CA 1
ATOM 717 C C . ALA A 1 94 ? -9.025 0.672 15.540 1.00 92.88 94 ALA A C 1
ATOM 719 O O . ALA A 1 94 ? -8.341 1.198 14.658 1.00 92.88 94 ALA A O 1
ATOM 720 N N . GLN A 1 95 ? -8.928 -0.629 15.834 1.00 95.56 95 GLN A N 1
ATOM 721 C CA . GLN A 1 95 ? -8.045 -1.549 15.113 1.00 95.56 95 GLN A CA 1
ATOM 722 C C . GLN A 1 95 ? -8.446 -1.679 13.640 1.00 95.56 95 GLN A C 1
ATOM 724 O O . GLN A 1 95 ? -7.591 -1.556 12.769 1.00 95.56 95 GLN A O 1
ATOM 729 N N . ARG A 1 96 ? -9.740 -1.839 13.333 1.00 95.75 96 ARG A N 1
ATOM 730 C CA . ARG A 1 96 ? -10.232 -1.903 11.945 1.00 95.75 96 ARG A CA 1
ATOM 731 C C . ARG A 1 96 ? -9.898 -0.635 11.166 1.00 95.75 96 ARG A C 1
ATOM 733 O O . ARG A 1 96 ? -9.436 -0.728 10.032 1.00 95.75 96 ARG A O 1
ATOM 740 N N . ILE A 1 97 ? -10.089 0.539 11.768 1.00 94.88 97 ILE A N 1
ATOM 741 C CA . ILE A 1 97 ? -9.729 1.825 11.158 1.00 94.88 97 ILE A CA 1
ATOM 742 C C . ILE A 1 97 ? -8.220 1.890 10.903 1.00 94.88 97 ILE A C 1
ATOM 744 O O . ILE A 1 97 ? -7.803 2.303 9.821 1.00 94.88 97 ILE A O 1
ATOM 748 N N . GLN A 1 98 ? -7.398 1.461 11.862 1.00 95.75 98 GLN A N 1
ATOM 749 C CA . GLN A 1 98 ? -5.946 1.435 11.701 1.00 95.75 98 GLN A CA 1
ATOM 750 C C . GLN A 1 98 ? -5.517 0.506 10.558 1.00 95.75 98 GLN A C 1
ATOM 752 O O . GLN A 1 98 ? -4.736 0.923 9.701 1.00 95.75 98 GLN A O 1
ATOM 757 N N . THR A 1 99 ? -6.053 -0.716 10.502 1.00 96.06 99 THR A N 1
ATOM 758 C CA . THR A 1 99 ? -5.796 -1.667 9.412 1.00 96.06 99 THR A CA 1
ATOM 759 C C . THR A 1 99 ? -6.203 -1.075 8.066 1.00 96.06 99 THR A C 1
ATOM 761 O O . THR A 1 99 ? -5.394 -1.045 7.143 1.00 96.06 99 THR A O 1
ATOM 764 N N . MET A 1 100 ? -7.401 -0.492 7.968 1.00 96.25 100 MET A N 1
ATOM 765 C CA . MET A 1 100 ? -7.862 0.166 6.743 1.00 96.25 100 MET A CA 1
ATOM 766 C C . MET A 1 100 ? -6.954 1.323 6.305 1.00 96.25 100 MET A C 1
ATOM 768 O O . MET A 1 100 ? -6.747 1.523 5.108 1.00 96.25 100 MET A O 1
ATOM 772 N N . GLN A 1 101 ? -6.427 2.118 7.240 1.00 96.12 101 GLN A N 1
ATOM 773 C CA . GLN A 1 101 ? -5.498 3.203 6.909 1.00 96.12 101 GLN A CA 1
ATOM 774 C C . GLN A 1 101 ? -4.166 2.665 6.383 1.00 96.12 101 GLN A C 1
ATOM 776 O O . GLN A 1 101 ? -3.643 3.191 5.398 1.00 96.12 101 GLN A O 1
ATOM 781 N N . GLN A 1 102 ? -3.639 1.604 7.000 1.00 96.38 102 GLN A N 1
ATOM 782 C CA . GLN A 1 102 ? -2.414 0.945 6.549 1.00 96.38 102 GLN A CA 1
ATOM 783 C C . GLN A 1 102 ? -2.584 0.345 5.151 1.00 96.38 102 GLN A C 1
ATOM 785 O O . GLN A 1 102 ? -1.754 0.599 4.280 1.00 96.38 102 GLN A O 1
ATOM 790 N N . GLU A 1 103 ? -3.678 -0.374 4.903 1.00 96.19 103 GLU A N 1
ATOM 791 C CA . GLU A 1 103 ? -3.994 -0.933 3.585 1.00 96.19 103 GLU A CA 1
ATOM 792 C C . GLU A 1 103 ? -4.139 0.165 2.526 1.00 96.19 103 GLU A C 1
ATOM 794 O O . GLU A 1 103 ? -3.550 0.073 1.451 1.00 96.19 103 GLU A O 1
ATOM 799 N N . ASN A 1 104 ? -4.847 1.256 2.835 1.00 96.00 104 ASN A N 1
ATOM 800 C CA . ASN A 1 104 ? -4.968 2.386 1.914 1.00 96.00 104 ASN A CA 1
ATOM 801 C C . ASN A 1 104 ? -3.615 3.029 1.593 1.00 96.00 104 ASN A C 1
ATOM 803 O O . ASN A 1 104 ? -3.369 3.394 0.444 1.00 96.00 104 ASN A O 1
ATOM 807 N N . ALA A 1 105 ? -2.735 3.185 2.585 1.00 95.06 105 ALA A N 1
ATOM 808 C CA . ALA A 1 105 ? -1.395 3.717 2.361 1.00 95.06 105 ALA A CA 1
ATOM 809 C C . ALA A 1 105 ? -0.567 2.786 1.461 1.00 95.06 105 ALA A C 1
ATOM 811 O O . ALA A 1 105 ? 0.077 3.256 0.520 1.00 95.06 105 ALA A O 1
ATOM 812 N N . GLN A 1 106 ? -0.638 1.473 1.696 1.00 96.50 106 GLN A N 1
ATOM 813 C CA . GLN A 1 106 ? 0.031 0.468 0.868 1.00 96.50 106 GLN A CA 1
ATOM 814 C C . GLN A 1 106 ? -0.491 0.475 -0.573 1.00 96.50 106 GLN A C 1
ATOM 816 O O . GLN A 1 106 ? 0.307 0.527 -1.507 1.00 96.50 106 GLN A O 1
ATOM 821 N N . LEU A 1 107 ? -1.812 0.500 -0.767 1.00 96.44 107 LEU A N 1
ATOM 822 C CA . LEU A 1 107 ? -2.434 0.551 -2.093 1.00 96.44 107 LEU A CA 1
ATOM 823 C C . LEU A 1 107 ? -2.056 1.826 -2.848 1.00 96.44 107 LEU A C 1
ATOM 825 O O . LEU A 1 107 ? -1.683 1.759 -4.017 1.00 96.44 107 LEU A O 1
ATOM 829 N N . LYS A 1 108 ? -2.084 2.989 -2.186 1.00 93.88 108 LYS A N 1
ATOM 830 C CA . LYS A 1 108 ? -1.646 4.256 -2.792 1.00 93.88 108 LYS A CA 1
ATOM 831 C C . LYS A 1 108 ? -0.184 4.196 -3.228 1.00 93.88 108 LYS A C 1
ATOM 833 O O . LYS A 1 108 ? 0.129 4.595 -4.346 1.00 93.88 108 LYS A O 1
ATOM 838 N N . ALA A 1 109 ? 0.694 3.655 -2.384 1.00 92.56 109 ALA A N 1
ATOM 839 C CA . ALA A 1 109 ? 2.098 3.465 -2.732 1.00 92.56 109 ALA A CA 1
ATOM 840 C C . ALA A 1 109 ? 2.271 2.483 -3.904 1.00 92.56 109 ALA A C 1
ATOM 842 O O . ALA A 1 109 ? 3.089 2.720 -4.789 1.00 92.56 109 ALA A O 1
ATOM 843 N N . GLN A 1 110 ? 1.496 1.398 -3.953 1.00 95.50 110 GLN A N 1
ATOM 844 C CA . GLN A 1 110 ? 1.541 0.428 -5.049 1.00 95.50 110 GLN A CA 1
ATOM 845 C C . GLN A 1 110 ? 1.072 1.035 -6.376 1.00 95.50 110 GLN A C 1
ATOM 847 O O . GLN A 1 110 ? 1.716 0.822 -7.405 1.00 95.50 110 GLN A O 1
ATOM 852 N N . ILE A 1 111 ? -0.014 1.812 -6.355 1.00 94.75 111 ILE A N 1
ATOM 853 C CA . ILE A 1 111 ? -0.517 2.537 -7.527 1.00 94.75 111 ILE A CA 1
ATOM 854 C C . ILE A 1 111 ? 0.548 3.512 -8.023 1.00 94.75 111 ILE A C 1
ATOM 856 O O . ILE A 1 111 ? 0.885 3.484 -9.204 1.00 94.75 111 ILE A O 1
ATOM 860 N N . LEU A 1 112 ? 1.123 4.316 -7.125 1.00 93.31 112 LEU A N 1
ATOM 861 C CA . LEU A 1 112 ? 2.154 5.280 -7.494 1.00 93.31 112 LEU A CA 1
ATOM 862 C C . LEU A 1 112 ? 3.390 4.594 -8.090 1.00 93.31 1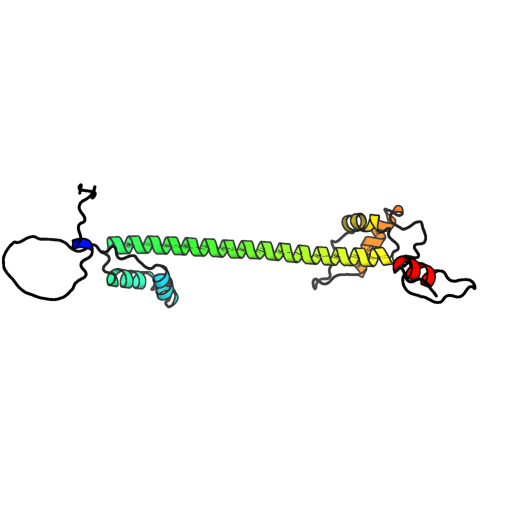12 LEU A C 1
ATOM 864 O O . LEU A 1 112 ? 3.882 5.005 -9.137 1.00 93.31 112 LEU A O 1
ATOM 868 N N . ASN A 1 113 ? 3.869 3.516 -7.466 1.00 92.81 113 ASN A N 1
ATOM 869 C CA . ASN A 1 113 ? 4.979 2.737 -8.013 1.00 92.81 113 ASN A CA 1
ATOM 870 C C . ASN A 1 113 ? 4.640 2.191 -9.405 1.00 92.81 113 ASN A C 1
ATOM 872 O O . ASN A 1 113 ? 5.427 2.358 -10.328 1.00 92.81 113 ASN A O 1
ATOM 876 N N . SER A 1 114 ? 3.443 1.635 -9.595 1.00 94.56 114 SER A N 1
ATOM 877 C CA . SER A 1 114 ? 3.008 1.121 -10.901 1.00 94.56 114 SER A CA 1
ATOM 878 C C . SER A 1 114 ? 2.956 2.219 -11.968 1.00 94.56 114 SER A C 1
ATOM 880 O O . SER A 1 114 ? 3.343 1.990 -13.110 1.00 94.56 114 SER A O 1
ATOM 882 N N . GLN A 1 115 ? 2.521 3.427 -11.599 1.00 94.94 115 GLN A N 1
ATOM 883 C CA . GLN A 1 115 ? 2.525 4.593 -12.485 1.00 94.94 115 GLN A CA 1
ATOM 884 C C . GLN A 1 115 ? 3.950 5.011 -12.864 1.00 94.94 115 GLN A C 1
ATOM 886 O O . GLN A 1 115 ? 4.224 5.249 -14.039 1.00 94.94 115 GLN A O 1
ATOM 891 N N . ILE A 1 116 ? 4.871 5.046 -11.895 1.00 94.88 116 ILE A N 1
ATOM 892 C CA . ILE A 1 116 ? 6.286 5.323 -12.160 1.00 94.88 116 ILE A CA 1
ATOM 893 C C . ILE A 1 116 ? 6.880 4.236 -13.067 1.00 94.88 116 ILE A C 1
ATOM 895 O O . ILE A 1 116 ? 7.550 4.572 -14.034 1.00 94.88 116 ILE A O 1
ATOM 899 N N . ASP A 1 117 ? 6.627 2.950 -12.800 1.00 94.81 117 ASP A N 1
ATOM 900 C CA . ASP A 1 117 ? 7.143 1.839 -13.616 1.00 94.81 117 ASP A CA 1
ATOM 901 C C . ASP A 1 117 ? 6.620 1.901 -15.058 1.00 94.81 117 ASP A C 1
ATOM 903 O O . ASP A 1 117 ? 7.391 1.743 -16.006 1.00 94.81 117 ASP A O 1
ATOM 907 N N . ALA A 1 118 ? 5.330 2.199 -15.243 1.00 94.94 118 ALA A N 1
ATOM 908 C CA . ALA A 1 118 ? 4.745 2.404 -16.566 1.00 94.94 118 ALA A CA 1
ATOM 909 C C . ALA A 1 118 ? 5.423 3.567 -17.302 1.00 94.94 118 ALA A C 1
ATOM 911 O O . ALA A 1 118 ? 5.776 3.438 -18.476 1.00 94.94 118 ALA A O 1
ATOM 912 N N . LYS A 1 119 ? 5.671 4.679 -16.600 1.00 95.62 119 LYS A N 1
ATOM 913 C CA . LYS A 1 119 ? 6.337 5.839 -17.190 1.00 95.62 119 LYS A CA 1
ATOM 914 C C . LYS A 1 119 ? 7.804 5.573 -17.517 1.00 95.62 119 LYS A C 1
ATOM 916 O O . LYS A 1 119 ? 8.292 6.007 -18.559 1.00 95.62 119 LYS A O 1
ATOM 921 N N . VAL A 1 120 ? 8.504 4.825 -16.665 1.00 95.56 120 VAL A N 1
ATOM 922 C CA . VAL A 1 120 ? 9.870 4.372 -16.938 1.00 95.56 120 VAL A CA 1
ATOM 923 C C . VAL A 1 120 ? 9.895 3.491 -18.179 1.00 95.56 120 VAL A C 1
ATOM 925 O O . VAL A 1 120 ? 10.748 3.706 -19.033 1.00 95.56 120 VAL A O 1
ATOM 928 N N . ALA A 1 121 ? 8.960 2.550 -18.326 1.00 94.38 121 ALA A N 1
ATOM 929 C CA . ALA A 1 121 ? 8.880 1.695 -19.508 1.00 94.38 121 ALA A CA 1
ATOM 930 C C . ALA A 1 121 ? 8.607 2.493 -20.796 1.00 94.38 121 ALA A C 1
ATOM 932 O O . ALA A 1 121 ? 9.273 2.267 -21.808 1.00 94.38 121 ALA A O 1
ATOM 933 N N . GLU A 1 122 ? 7.686 3.461 -20.746 1.00 94.62 122 GLU A N 1
ATOM 934 C CA . GLU A 1 122 ? 7.398 4.384 -21.851 1.00 94.62 122 GLU A CA 1
ATOM 935 C C . GLU A 1 122 ? 8.665 5.143 -22.278 1.00 94.62 122 GLU A C 1
ATOM 937 O O . GLU A 1 122 ? 9.092 5.069 -23.434 1.00 94.62 122 GLU A O 1
ATOM 942 N N . LEU A 1 123 ? 9.321 5.819 -21.329 1.00 94.56 123 LEU A N 1
ATOM 943 C CA . LEU A 1 123 ? 10.520 6.611 -21.597 1.00 94.56 123 LEU A CA 1
ATOM 944 C C . LEU A 1 123 ? 11.704 5.739 -22.027 1.00 94.56 123 LEU A C 1
ATOM 946 O O . LEU A 1 123 ? 12.442 6.117 -22.936 1.00 94.56 123 LEU A O 1
ATOM 950 N N . ALA A 1 124 ? 11.872 4.555 -21.442 1.00 93.25 124 ALA A N 1
ATOM 951 C CA . ALA A 1 124 ? 12.902 3.598 -21.827 1.00 93.25 124 ALA A CA 1
ATOM 952 C C . ALA A 1 124 ? 12.766 3.180 -23.300 1.00 93.25 124 ALA A C 1
ATOM 954 O O . ALA A 1 124 ? 13.771 3.148 -24.015 1.00 93.25 124 ALA A O 1
ATOM 955 N N . GLY A 1 125 ? 11.535 2.956 -23.775 1.00 90.06 125 GLY A N 1
ATOM 956 C CA . GLY A 1 125 ? 11.251 2.707 -25.189 1.00 90.06 125 GLY A CA 1
ATOM 957 C C . GLY A 1 125 ? 11.689 3.872 -26.080 1.00 90.06 125 GLY A C 1
ATOM 958 O O . GLY A 1 125 ? 12.421 3.666 -27.048 1.00 90.06 125 GLY A O 1
ATOM 959 N N . THR A 1 126 ? 11.338 5.111 -25.712 1.00 90.12 126 THR A N 1
ATOM 960 C CA . THR A 1 126 ? 11.754 6.310 -26.474 1.00 90.12 126 THR A CA 1
ATOM 961 C C . THR A 1 126 ? 13.267 6.529 -26.478 1.00 90.12 126 THR A C 1
ATOM 963 O O . THR A 1 126 ? 13.830 7.036 -27.445 1.00 90.12 126 THR A O 1
ATOM 966 N N . LEU A 1 127 ? 13.944 6.116 -25.406 1.00 90.69 127 LEU A N 1
ATOM 967 C CA . LEU A 1 127 ? 15.384 6.247 -25.238 1.00 90.69 127 LEU A CA 1
ATOM 968 C C . LEU A 1 127 ? 16.147 5.058 -25.848 1.00 90.69 127 LEU A C 1
ATOM 970 O O . LEU A 1 127 ? 17.374 5.032 -25.764 1.00 90.69 127 LEU A O 1
ATOM 974 N N . GLY A 1 128 ? 15.475 4.090 -26.476 1.00 89.88 128 GLY A N 1
ATOM 975 C CA . GLY A 1 128 ? 16.122 2.959 -27.148 1.00 89.88 128 GLY A CA 1
ATOM 976 C C . GLY A 1 128 ? 16.759 1.950 -26.190 1.00 89.88 128 GLY A C 1
ATOM 977 O O . GLY A 1 128 ? 17.762 1.317 -26.527 1.00 89.88 128 GLY A O 1
ATOM 978 N N . VAL A 1 129 ? 16.220 1.819 -24.980 1.00 93.00 129 VAL A N 1
ATOM 979 C CA . VAL A 1 129 ? 16.628 0.789 -24.015 1.00 93.00 129 VAL A CA 1
ATOM 980 C C . VAL A 1 129 ? 16.173 -0.582 -24.516 1.00 93.00 129 VAL A C 1
ATOM 982 O O . VAL A 1 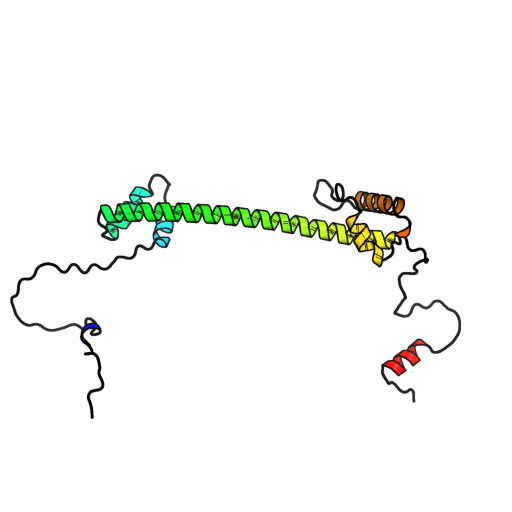129 ? 15.070 -0.719 -25.040 1.00 93.00 129 VAL A O 1
ATOM 985 N N . GLN A 1 130 ? 17.020 -1.598 -24.368 1.00 92.38 130 GLN A N 1
ATOM 986 C CA . GLN A 1 130 ? 16.675 -2.982 -24.706 1.00 92.38 130 GLN A CA 1
ATOM 987 C C . GLN A 1 130 ? 15.485 -3.455 -23.858 1.00 92.38 130 GLN A C 1
ATOM 989 O O . GLN A 1 130 ? 15.474 -3.249 -22.641 1.00 92.38 130 GLN A O 1
ATOM 994 N N . ALA A 1 131 ? 14.503 -4.119 -24.472 1.00 90.81 131 ALA A N 1
ATOM 995 C CA . ALA A 1 131 ? 13.264 -4.525 -23.803 1.00 90.81 131 ALA A CA 1
ATOM 996 C C . ALA A 1 131 ? 13.524 -5.423 -22.578 1.00 90.81 131 ALA A C 1
ATOM 998 O O . ALA A 1 131 ? 12.914 -5.250 -21.525 1.00 90.81 131 ALA A O 1
ATOM 999 N N . GLU A 1 132 ? 14.505 -6.321 -22.674 1.00 93.50 132 GLU A N 1
ATOM 1000 C CA . GLU A 1 132 ? 14.910 -7.248 -21.613 1.00 93.50 132 GLU A CA 1
ATOM 1001 C C . GLU A 1 132 ? 15.572 -6.529 -20.429 1.00 93.50 132 GLU A C 1
ATOM 1003 O O . GLU A 1 132 ? 15.643 -7.069 -19.323 1.00 93.50 132 GLU A O 1
ATOM 1008 N N . LYS A 1 133 ? 16.069 -5.305 -20.647 1.00 95.19 133 LYS A N 1
ATOM 1009 C CA . LYS A 1 133 ? 16.750 -4.484 -19.639 1.00 95.19 133 LYS A CA 1
ATOM 1010 C C . LYS A 1 133 ? 15.810 -3.516 -18.929 1.00 95.19 133 LYS A C 1
ATOM 1012 O O . LYS A 1 133 ? 16.154 -3.059 -17.842 1.00 95.19 133 LYS A O 1
ATOM 1017 N N . VAL A 1 134 ? 14.614 -3.253 -19.463 1.00 94.69 134 VAL A N 1
ATOM 1018 C CA . VAL A 1 134 ? 13.628 -2.339 -18.852 1.00 94.69 134 VAL A CA 1
ATOM 1019 C C . VAL A 1 134 ? 13.281 -2.715 -17.399 1.00 94.69 134 VAL A C 1
ATOM 1021 O O . VAL A 1 134 ? 13.327 -1.826 -16.547 1.00 94.69 134 VAL A O 1
ATOM 1024 N N . PRO A 1 135 ? 13.035 -3.993 -17.034 1.00 94.81 135 PRO A N 1
ATOM 1025 C CA . PRO A 1 135 ? 12.758 -4.353 -15.638 1.00 94.81 135 PRO A CA 1
ATOM 1026 C C . PRO A 1 135 ? 13.935 -4.090 -14.689 1.00 94.81 135 PRO A C 1
ATOM 1028 O O . PRO A 1 135 ? 13.735 -3.814 -13.507 1.00 94.81 135 PRO A O 1
ATOM 1031 N N . PHE A 1 136 ? 15.170 -4.180 -15.192 1.00 95.81 136 PHE A N 1
ATOM 1032 C CA . PHE A 1 136 ? 16.375 -3.878 -14.418 1.00 95.81 136 PHE A CA 1
ATOM 1033 C C . PHE A 1 136 ? 16.585 -2.371 -14.296 1.00 95.81 136 PHE A C 1
ATOM 1035 O O . PHE A 1 136 ? 16.887 -1.891 -13.208 1.00 95.81 136 PHE A O 1
ATOM 1042 N N . LEU A 1 137 ? 16.351 -1.627 -15.381 1.00 95.25 137 LEU A N 1
ATOM 1043 C CA . LEU A 1 137 ? 16.359 -0.168 -15.382 1.00 95.25 137 LEU A CA 1
ATOM 1044 C C . LEU A 1 137 ? 15.391 0.372 -14.328 1.00 95.25 137 LEU A C 1
ATOM 1046 O O . LEU A 1 137 ? 15.805 1.177 -13.504 1.00 95.25 137 LEU A O 1
ATOM 1050 N N . SER A 1 138 ? 14.153 -0.132 -14.276 1.00 94.38 138 SER A N 1
ATOM 1051 C CA . SER A 1 138 ? 13.151 0.335 -13.302 1.00 94.38 138 SER A CA 1
ATOM 1052 C C . SER A 1 138 ? 13.595 0.194 -11.842 1.00 94.38 138 SER A C 1
ATOM 1054 O O . SER A 1 138 ? 13.226 1.007 -11.002 1.00 94.38 138 SER A O 1
ATOM 1056 N N . LYS A 1 139 ? 14.434 -0.805 -11.529 1.00 95.06 139 LYS A N 1
ATOM 1057 C CA . LYS A 1 139 ? 14.997 -1.002 -10.180 1.00 95.06 139 LYS A CA 1
ATOM 1058 C C . LYS A 1 139 ? 16.160 -0.064 -9.855 1.00 95.06 139 LYS A C 1
ATOM 1060 O O . LYS A 1 139 ? 16.478 0.106 -8.683 1.00 95.06 139 LYS A O 1
ATOM 1065 N N . LEU A 1 140 ? 16.821 0.475 -10.875 1.00 95.06 140 LEU A N 1
ATOM 1066 C CA . LEU A 1 140 ? 17.998 1.337 -10.745 1.00 95.06 140 LEU A CA 1
ATOM 1067 C C . LEU A 1 140 ? 17.657 2.824 -10.856 1.00 95.06 140 LEU A C 1
ATOM 1069 O O . LEU A 1 140 ? 18.433 3.659 -10.399 1.00 95.06 140 LEU A O 1
ATOM 1073 N N . VAL A 1 141 ? 16.524 3.158 -11.476 1.00 95.12 141 VAL A N 1
ATOM 1074 C CA . VAL A 1 141 ? 16.033 4.533 -11.585 1.00 95.12 141 VAL A CA 1
ATOM 1075 C C . VAL A 1 141 ? 15.760 5.083 -10.189 1.00 95.12 141 VAL A C 1
ATOM 1077 O O . VAL A 1 141 ? 15.004 4.497 -9.415 1.00 95.12 141 VAL A O 1
ATOM 1080 N N . ASP A 1 142 ? 16.360 6.232 -9.881 1.00 94.25 142 ASP A N 1
ATOM 1081 C CA . ASP A 1 142 ? 16.059 6.962 -8.656 1.00 94.25 142 ASP A CA 1
ATOM 1082 C C . ASP A 1 142 ? 14.622 7.500 -8.707 1.00 94.25 142 ASP A C 1
ATOM 1084 O O . ASP A 1 142 ? 14.247 8.267 -9.597 1.00 94.25 142 ASP A O 1
ATOM 1088 N N . ARG A 1 143 ? 13.809 7.073 -7.738 1.00 92.44 143 ARG A N 1
ATOM 1089 C CA . ARG A 1 143 ? 12.384 7.411 -7.636 1.00 92.44 143 ARG A CA 1
ATOM 1090 C C . ARG A 1 143 ? 12.119 8.530 -6.631 1.00 92.44 143 ARG A C 1
ATOM 1092 O O . ARG A 1 143 ? 10.972 8.954 -6.520 1.00 92.44 143 ARG A O 1
ATOM 1099 N N . ALA A 1 144 ? 13.137 9.015 -5.911 1.00 92.06 144 ALA A N 1
ATOM 1100 C CA . ALA A 1 144 ? 12.969 9.981 -4.822 1.00 92.06 144 ALA A CA 1
ATOM 1101 C C . ALA A 1 144 ? 12.259 11.268 -5.271 1.00 92.06 144 ALA A C 1
ATOM 1103 O O . ALA A 1 144 ? 11.469 11.831 -4.522 1.00 92.06 144 ALA A O 1
ATOM 1104 N N . ASN A 1 145 ? 12.498 11.688 -6.517 1.00 92.44 145 ASN A N 1
ATOM 1105 C CA . ASN A 1 145 ? 11.919 12.895 -7.107 1.00 92.44 145 ASN A CA 1
ATOM 1106 C C . ASN A 1 145 ? 10.995 12.590 -8.300 1.00 92.44 145 ASN A C 1
ATOM 1108 O O . ASN A 1 145 ? 10.803 13.443 -9.168 1.00 92.44 145 ASN A O 1
ATOM 1112 N N . ALA A 1 146 ? 10.443 11.373 -8.367 1.00 92.62 146 ALA A N 1
ATOM 1113 C CA . ALA A 1 146 ? 9.566 10.941 -9.459 1.00 92.62 146 ALA A CA 1
ATOM 1114 C C . ALA A 1 146 ? 8.157 11.557 -9.399 1.00 92.62 146 ALA A C 1
ATOM 1116 O O . ALA A 1 146 ? 7.398 11.434 -10.358 1.00 92.62 146 ALA A O 1
ATOM 1117 N N . THR A 1 147 ? 7.808 12.229 -8.300 1.00 94.69 147 THR A N 1
ATOM 1118 C CA . THR A 1 147 ? 6.548 12.958 -8.125 1.00 94.69 147 THR A CA 1
ATOM 1119 C C . THR A 1 147 ? 6.783 14.433 -7.844 1.00 94.69 147 THR A C 1
ATOM 1121 O O . THR A 1 147 ? 7.812 14.818 -7.290 1.00 94.69 147 THR A O 1
ATOM 1124 N N . LYS A 1 148 ? 5.804 15.262 -8.197 1.00 93.19 148 LYS A N 1
ATOM 1125 C CA . LYS A 1 148 ? 5.725 16.673 -7.809 1.00 93.19 148 LYS A CA 1
ATOM 1126 C C . LYS A 1 148 ? 5.075 16.817 -6.429 1.00 93.19 148 LYS A C 1
ATOM 1128 O O . LYS A 1 148 ? 4.575 15.848 -5.859 1.00 93.19 148 LYS A O 1
ATOM 1133 N N . GLU A 1 149 ? 5.044 18.046 -5.919 1.00 88.81 149 GLU A N 1
ATOM 1134 C CA . GLU A 1 149 ? 4.409 18.390 -4.635 1.00 88.81 149 GLU A CA 1
ATOM 1135 C C . GLU A 1 149 ? 2.904 18.072 -4.598 1.00 88.81 149 GLU A C 1
ATOM 1137 O O . GLU A 1 149 ? 2.360 17.774 -3.539 1.00 88.81 149 GLU A O 1
ATOM 1142 N N . ASP A 1 150 ? 2.237 18.083 -5.755 1.00 89.19 150 ASP A N 1
ATOM 1143 C CA . ASP A 1 150 ? 0.819 17.736 -5.902 1.00 89.19 150 ASP A CA 1
ATOM 1144 C C . ASP A 1 150 ? 0.552 16.217 -5.984 1.00 89.19 150 ASP A C 1
ATOM 1146 O O . ASP A 1 150 ? -0.601 15.794 -6.073 1.00 89.19 150 ASP A O 1
ATOM 1150 N N . GLY A 1 151 ? 1.603 15.388 -5.953 1.00 84.31 151 GLY A N 1
ATOM 1151 C CA . GLY A 1 151 ? 1.518 13.930 -6.059 1.00 84.31 151 GLY A CA 1
ATOM 1152 C C . GLY A 1 151 ? 1.410 13.386 -7.489 1.00 84.31 151 GLY A C 1
ATOM 1153 O O . GLY A 1 151 ? 1.318 12.171 -7.661 1.00 84.31 151 GLY A O 1
ATOM 1154 N N . THR A 1 152 ? 1.443 14.239 -8.517 1.00 92.25 152 THR A N 1
ATOM 1155 C CA . THR A 1 152 ? 1.506 13.805 -9.922 1.00 92.25 152 THR A CA 1
ATOM 1156 C C . THR A 1 152 ? 2.927 13.418 -10.326 1.00 92.25 152 THR A C 1
ATOM 1158 O O . THR A 1 152 ? 3.899 13.827 -9.689 1.00 92.25 152 THR A O 1
ATOM 1161 N N . LEU A 1 153 ? 3.071 12.621 -11.389 1.00 94.69 153 LEU A N 1
ATOM 1162 C CA . LEU A 1 153 ? 4.389 12.234 -11.890 1.00 94.69 153 LEU A CA 1
ATOM 1163 C C . LEU A 1 153 ? 5.183 13.443 -12.400 1.00 94.69 153 LEU A C 1
ATOM 1165 O O . LEU A 1 153 ? 4.649 14.376 -13.009 1.00 94.69 153 LEU A O 1
ATOM 1169 N N . ASN A 1 154 ? 6.487 13.400 -12.157 1.00 96.12 154 ASN A N 1
ATOM 1170 C CA . ASN A 1 154 ? 7.451 14.339 -12.698 1.00 96.12 154 ASN A CA 1
ATOM 1171 C C . ASN A 1 154 ? 8.250 13.672 -13.824 1.00 96.12 154 ASN A C 1
ATOM 1173 O O . ASN A 1 154 ? 9.321 13.108 -13.602 1.00 96.12 154 ASN A O 1
ATOM 1177 N N . ASP A 1 155 ? 7.702 13.744 -15.035 1.00 95.06 155 ASP A N 1
ATOM 1178 C CA . ASP A 1 155 ? 8.270 13.146 -16.245 1.00 95.06 155 ASP A CA 1
ATOM 1179 C C . ASP A 1 155 ? 9.725 13.569 -16.498 1.00 95.06 155 ASP A C 1
ATOM 1181 O O . ASP A 1 155 ? 10.554 12.728 -16.846 1.00 95.06 155 ASP A O 1
ATOM 1185 N N . ASP A 1 156 ? 10.053 14.845 -16.276 1.00 95.06 156 ASP A N 1
ATOM 1186 C CA . ASP A 1 156 ? 11.395 15.392 -16.503 1.00 95.06 156 ASP A CA 1
ATOM 1187 C C . ASP A 1 156 ? 12.418 14.808 -15.522 1.00 95.06 156 ASP A C 1
ATOM 1189 O O . ASP A 1 156 ? 13.519 14.407 -15.916 1.00 95.06 156 ASP A O 1
ATOM 1193 N N . ASN A 1 157 ? 12.042 14.689 -14.246 1.00 96.19 157 ASN A N 1
ATOM 1194 C CA . ASN A 1 157 ? 12.893 14.062 -13.237 1.00 96.19 157 ASN A CA 1
ATOM 1195 C C . ASN A 1 157 ? 13.065 12.564 -13.502 1.00 96.19 157 ASN A C 1
ATOM 1197 O O . ASN A 1 157 ? 14.184 12.059 -13.418 1.00 96.19 157 ASN A O 1
ATOM 1201 N N . ILE A 1 158 ? 11.989 11.857 -13.868 1.00 96.44 158 ILE A N 1
ATOM 1202 C CA . ILE A 1 158 ? 12.051 10.429 -14.215 1.00 96.44 158 ILE A CA 1
ATOM 1203 C C . ILE A 1 158 ? 12.972 10.225 -15.423 1.00 96.44 158 ILE A C 1
ATOM 1205 O O . ILE A 1 158 ? 13.835 9.348 -15.403 1.00 96.44 158 ILE A O 1
ATOM 1209 N N . LYS A 1 159 ? 12.849 11.064 -16.456 1.00 96.00 159 LYS A N 1
ATOM 1210 C CA . LYS A 1 159 ? 13.722 11.024 -17.634 1.00 96.00 159 LYS A CA 1
ATOM 1211 C C . LYS A 1 159 ? 15.185 11.258 -17.262 1.00 96.00 159 LYS A C 1
ATOM 1213 O O . LYS A 1 159 ? 16.043 10.479 -17.669 1.00 96.00 159 LYS A O 1
ATOM 1218 N N . THR A 1 160 ? 15.464 12.274 -16.449 1.00 97.00 160 THR A N 1
ATOM 1219 C CA . THR A 1 160 ? 16.823 12.589 -15.978 1.00 97.00 160 THR A CA 1
ATOM 1220 C C . THR A 1 160 ? 17.426 11.430 -15.175 1.00 97.00 160 THR A C 1
ATOM 1222 O O . THR A 1 160 ? 18.598 11.076 -15.346 1.00 97.00 160 THR A O 1
ATOM 1225 N N . ALA A 1 161 ? 16.622 10.786 -14.326 1.00 96.75 161 ALA A N 1
ATOM 1226 C CA . ALA A 1 161 ? 17.037 9.611 -13.568 1.00 96.75 161 ALA A CA 1
ATOM 1227 C C . ALA A 1 161 ? 17.352 8.422 -14.493 1.00 96.75 161 ALA A C 1
ATOM 1229 O O . ALA A 1 161 ? 18.393 7.782 -14.335 1.00 96.75 161 ALA A O 1
ATOM 1230 N N . ILE A 1 162 ? 16.523 8.171 -15.513 1.00 96.50 162 ILE A N 1
ATOM 1231 C CA . ILE A 1 162 ? 16.794 7.151 -16.539 1.00 96.50 162 ILE A CA 1
ATOM 1232 C C . ILE A 1 162 ? 18.098 7.457 -17.282 1.00 96.50 162 ILE A C 1
ATOM 1234 O O . ILE A 1 162 ? 18.946 6.579 -17.413 1.00 96.50 162 ILE A O 1
ATOM 1238 N N . GLU A 1 163 ? 18.300 8.689 -17.748 1.00 95.94 163 GLU A N 1
ATOM 1239 C CA . GLU A 1 163 ? 19.523 9.094 -18.454 1.00 95.94 163 GLU A CA 1
ATOM 1240 C C . GLU A 1 163 ? 20.780 8.902 -17.597 1.00 95.94 163 GLU A C 1
ATOM 1242 O O . GLU A 1 163 ? 21.813 8.459 -18.101 1.00 95.94 163 GLU A O 1
ATOM 1247 N N . THR A 1 164 ? 20.680 9.154 -16.291 1.00 96.88 164 THR A N 1
ATOM 1248 C CA . THR A 1 164 ? 21.767 8.909 -15.334 1.00 96.88 164 THR A CA 1
ATOM 1249 C C . THR A 1 164 ? 22.115 7.423 -15.248 1.00 96.88 164 THR A C 1
ATOM 1251 O O . THR A 1 164 ? 23.293 7.066 -15.324 1.00 96.88 164 THR A O 1
ATOM 1254 N N . VAL A 1 165 ? 21.111 6.543 -15.165 1.00 96.69 165 VAL A N 1
ATOM 1255 C CA . VAL A 1 165 ? 21.336 5.088 -15.187 1.00 96.69 165 VAL A CA 1
ATOM 1256 C C . VAL A 1 165 ? 21.951 4.660 -16.518 1.00 96.69 165 VAL A C 1
ATOM 1258 O O . VAL A 1 165 ? 22.927 3.919 -16.522 1.00 96.69 165 VAL A O 1
ATOM 1261 N N . LEU A 1 166 ? 21.459 5.170 -17.648 1.00 95.38 166 LEU A N 1
ATOM 1262 C CA . LEU A 1 166 ? 21.998 4.833 -18.971 1.00 95.38 166 LEU A CA 1
ATOM 1263 C C . LEU A 1 166 ? 23.426 5.352 -19.186 1.00 95.38 166 LEU A C 1
ATOM 1265 O O . LEU A 1 166 ? 24.179 4.764 -19.958 1.00 95.38 166 LEU A O 1
ATOM 1269 N N . LYS A 1 167 ? 23.826 6.424 -18.495 1.00 95.44 167 LYS A N 1
ATOM 1270 C CA . LYS A 1 167 ? 25.215 6.896 -18.476 1.00 95.44 167 LYS A CA 1
ATOM 1271 C C . LYS A 1 167 ? 26.132 5.956 -17.691 1.00 95.44 167 LYS A C 1
ATOM 1273 O O . LYS A 1 167 ? 27.277 5.764 -18.092 1.00 95.44 167 LYS A O 1
ATOM 1278 N N . ALA A 1 168 ? 25.648 5.392 -16.585 1.00 96.38 168 ALA A N 1
ATOM 1279 C CA . ALA A 1 168 ? 26.397 4.426 -15.780 1.00 96.38 168 ALA A CA 1
ATOM 1280 C C . ALA A 1 168 ? 26.435 3.024 -16.419 1.00 96.38 168 ALA A C 1
ATOM 1282 O O . ALA A 1 168 ? 27.440 2.326 -16.308 1.00 96.38 168 ALA A O 1
ATOM 1283 N N . PHE A 1 169 ? 25.363 2.645 -17.117 1.00 94.75 169 PHE A N 1
ATOM 1284 C CA . PHE A 1 169 ? 25.167 1.345 -17.759 1.00 94.75 169 PHE A CA 1
ATOM 1285 C C . PHE A 1 169 ? 24.848 1.535 -19.251 1.00 94.75 169 PHE A C 1
ATOM 1287 O O . PHE A 1 169 ? 23.695 1.399 -19.676 1.00 94.75 169 PHE A O 1
ATOM 1294 N N . PRO A 1 170 ? 25.850 1.897 -20.074 1.00 92.19 170 PRO A N 1
ATOM 1295 C CA . PRO A 1 170 ? 25.635 2.165 -21.497 1.00 92.19 170 PRO A CA 1
ATOM 1296 C C . PRO A 1 170 ? 25.169 0.926 -22.275 1.00 92.19 170 PRO A C 1
ATOM 1298 O O . PRO A 1 170 ? 24.515 1.054 -23.308 1.00 92.19 170 PRO A O 1
ATOM 1301 N N . ASP A 1 171 ? 25.450 -0.273 -21.762 1.00 92.94 171 ASP A N 1
ATOM 1302 C CA . ASP A 1 171 ? 25.029 -1.566 -22.305 1.00 92.94 171 ASP A CA 1
ATOM 1303 C C . ASP A 1 171 ? 23.512 -1.811 -22.224 1.00 92.94 171 ASP A C 1
ATOM 1305 O O . ASP A 1 171 ? 23.018 -2.768 -22.817 1.00 92.94 171 ASP A O 1
ATOM 1309 N N . PHE A 1 172 ? 22.755 -0.956 -21.528 1.00 94.31 172 PHE A N 1
ATOM 1310 C CA . PHE A 1 172 ? 21.290 -1.019 -21.495 1.00 94.31 172 PHE A CA 1
ATOM 1311 C C . PHE A 1 172 ? 20.656 -0.486 -22.784 1.00 94.31 172 PHE A C 1
ATOM 1313 O O . PHE A 1 172 ? 19.511 -0.824 -23.095 1.00 94.31 172 PHE A O 1
ATOM 1320 N N . LYS A 1 173 ? 21.373 0.351 -23.543 1.00 91.56 173 LYS A N 1
ATOM 1321 C CA . LYS A 1 173 ? 20.924 0.830 -24.855 1.00 91.56 173 LYS A CA 1
ATOM 1322 C C . LYS A 1 173 ? 21.004 -0.298 -25.877 1.00 91.56 173 LYS A C 1
ATOM 1324 O O . LYS A 1 173 ? 21.919 -1.119 -25.843 1.00 91.56 173 LYS A O 1
ATOM 1329 N N . SER A 1 174 ? 20.061 -0.334 -26.809 1.00 82.62 174 SER A N 1
ATOM 1330 C CA . SER A 1 174 ? 20.101 -1.282 -27.922 1.00 82.62 174 SER A CA 1
ATOM 1331 C C . SER A 1 174 ? 21.296 -0.968 -28.823 1.00 82.62 174 SER A C 1
ATOM 1333 O O . SER A 1 174 ? 21.449 0.159 -29.288 1.00 82.62 174 SER A O 1
ATOM 1335 N N . THR A 1 175 ? 22.163 -1.956 -29.046 1.00 68.81 175 THR A N 1
ATOM 1336 C CA . THR A 1 175 ? 23.331 -1.843 -29.940 1.00 68.81 175 THR A CA 1
ATOM 1337 C C . THR A 1 175 ? 22.950 -2.077 -31.401 1.00 68.81 175 THR A C 1
ATOM 1339 O O . THR A 1 175 ? 23.593 -1.563 -32.314 1.00 68.81 175 THR A O 1
ATOM 1342 N N . THR A 1 176 ? 21.862 -2.807 -31.625 1.00 58.91 176 THR A N 1
ATOM 1343 C CA . THR A 1 176 ? 21.156 -2.895 -32.897 1.00 58.91 176 THR A CA 1
ATOM 1344 C C . THR A 1 176 ? 20.201 -1.715 -32.986 1.00 58.91 176 THR A C 1
ATOM 1346 O O . THR A 1 176 ? 19.357 -1.531 -32.110 1.00 58.91 176 THR A O 1
ATOM 1349 N N . GLN A 1 177 ? 20.329 -0.904 -34.035 1.00 50.88 177 GLN A N 1
ATOM 1350 C CA . GLN A 1 177 ? 19.384 0.162 -34.352 1.00 50.88 177 GLN A CA 1
ATOM 1351 C C . GLN A 1 177 ? 17.979 -0.459 -34.481 1.00 50.88 177 GLN A C 1
ATOM 1353 O O . GLN A 1 177 ? 17.647 -1.087 -35.485 1.00 50.88 177 GLN A O 1
ATOM 1358 N N . ALA A 1 178 ? 17.182 -0.386 -33.416 1.00 49.59 178 ALA A N 1
ATOM 1359 C CA . ALA A 1 178 ? 15.886 -1.036 -33.347 1.00 49.59 178 ALA A CA 1
ATOM 1360 C C . ALA A 1 178 ? 14.873 -0.224 -34.162 1.00 49.59 178 ALA A C 1
ATOM 1362 O O . ALA A 1 178 ? 14.299 0.748 -33.676 1.00 49.59 178 ALA A O 1
ATOM 1363 N N . GLY A 1 179 ? 14.620 -0.652 -35.400 1.00 50.72 179 GLY A N 1
ATOM 1364 C CA . GLY A 1 179 ? 13.358 -0.404 -36.102 1.00 50.72 179 GLY A CA 1
ATOM 1365 C C . GLY A 1 179 ? 12.212 -1.133 -35.389 1.00 50.72 179 GLY A C 1
ATOM 1366 O O . GLY A 1 179 ? 11.654 -2.087 -35.919 1.00 50.72 179 GLY A O 1
ATOM 1367 N N . GLY A 1 180 ? 11.919 -0.719 -34.152 1.00 55.81 180 GLY A N 1
ATOM 1368 C CA . GLY A 1 180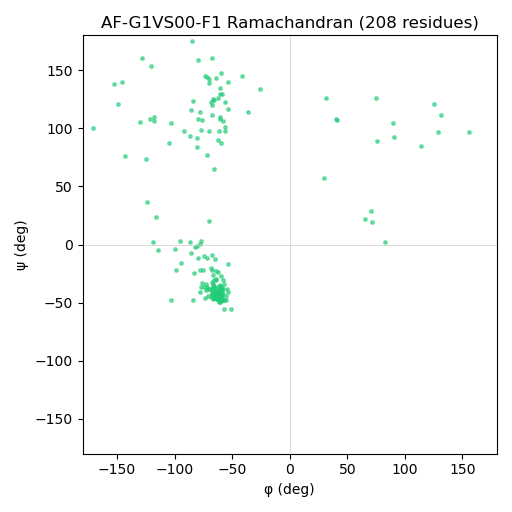 ? 11.096 -1.407 -33.149 1.00 55.81 180 GLY A CA 1
ATOM 1369 C C . GLY A 1 180 ? 9.592 -1.477 -33.420 1.00 55.81 180 GLY A C 1
ATOM 1370 O O . GLY A 1 180 ? 8.825 -1.735 -32.500 1.00 55.81 180 GLY A O 1
ATOM 1371 N N . PHE A 1 181 ? 9.170 -1.299 -34.668 1.00 58.41 181 PHE A N 1
ATOM 1372 C CA . PHE A 1 181 ? 7.879 -1.766 -35.147 1.00 58.41 181 PHE A CA 1
ATOM 1373 C C . PHE A 1 181 ? 8.135 -2.528 -36.446 1.00 58.41 181 PHE A C 1
ATOM 1375 O O . PHE A 1 181 ? 8.388 -1.923 -37.486 1.00 58.41 181 PHE A O 1
ATOM 1382 N N . GLN A 1 182 ? 8.063 -3.861 -36.410 1.00 61.50 182 GLN A N 1
ATOM 1383 C CA . GLN A 1 182 ? 7.769 -4.586 -37.641 1.00 61.50 182 GLN A CA 1
ATOM 1384 C C . GLN A 1 182 ? 6.330 -4.239 -38.000 1.00 61.50 182 GLN A C 1
ATOM 1386 O O . GLN A 1 182 ? 5.398 -4.580 -37.272 1.00 61.50 182 GLN A O 1
ATOM 1391 N N . GLN A 1 183 ? 6.165 -3.495 -39.089 1.00 55.38 183 GLN A N 1
ATOM 1392 C CA . GLN A 1 183 ? 4.863 -3.179 -39.640 1.00 55.38 183 GLN A CA 1
ATOM 1393 C C . GLN A 1 183 ? 4.161 -4.481 -40.045 1.00 55.38 183 GLN A C 1
ATOM 1395 O O . GLN A 1 183 ? 4.394 -5.025 -41.121 1.00 55.38 183 GLN A O 1
ATOM 1400 N N . ILE A 1 184 ? 3.291 -4.983 -39.173 1.00 55.62 184 ILE A N 1
ATOM 1401 C CA . ILE A 1 184 ? 2.305 -5.999 -39.523 1.00 55.62 184 ILE A CA 1
ATOM 1402 C C . ILE A 1 184 ? 1.041 -5.243 -39.923 1.00 55.62 184 ILE A C 1
ATOM 1404 O O . ILE A 1 184 ? 0.290 -4.768 -39.078 1.00 55.62 184 ILE A O 1
ATOM 1408 N N . GLY A 1 185 ? 0.862 -5.067 -41.231 1.00 51.88 185 GLY A N 1
ATOM 1409 C CA . GLY A 1 185 ? -0.254 -4.324 -41.819 1.00 51.88 185 GLY A CA 1
ATOM 1410 C C . GLY A 1 185 ? 0.236 -3.316 -42.852 1.00 51.88 185 GLY A C 1
ATOM 1411 O O . GLY A 1 185 ? 0.906 -2.349 -42.504 1.00 51.88 185 GLY A O 1
ATOM 1412 N N . GLY A 1 186 ? -0.083 -3.585 -44.121 1.00 53.53 186 GLY A N 1
ATOM 1413 C CA . GLY A 1 186 ? 0.481 -2.967 -45.324 1.00 53.53 186 GLY A CA 1
ATOM 1414 C C . GLY A 1 186 ? 0.821 -1.478 -45.224 1.00 53.53 186 GLY A C 1
ATOM 1415 O O . GLY A 1 186 ? -0.056 -0.622 -45.145 1.00 53.53 186 GLY A O 1
ATOM 1416 N N . GLY A 1 187 ? 2.119 -1.187 -45.302 1.00 41.56 187 GLY A N 1
ATOM 1417 C CA . GLY A 1 187 ? 2.667 0.138 -45.558 1.00 41.56 187 GLY A CA 1
ATOM 1418 C C . GLY A 1 187 ? 3.452 0.093 -46.843 1.00 41.56 187 GLY A C 1
ATOM 1419 O O . GLY A 1 187 ? 4.495 -0.542 -46.945 1.00 41.56 187 GLY A O 1
ATOM 1420 N N . ASN A 1 188 ? 2.894 0.749 -47.842 1.00 53.88 188 ASN A N 1
ATOM 1421 C CA . ASN A 1 188 ? 3.418 0.828 -49.183 1.00 53.88 188 ASN A CA 1
ATOM 1422 C C . ASN A 1 188 ? 4.696 1.689 -49.187 1.00 53.88 188 ASN A C 1
ATOM 1424 O O . ASN A 1 188 ? 4.608 2.914 -49.237 1.00 53.88 188 ASN A O 1
ATOM 1428 N N . GLN A 1 189 ? 5.880 1.073 -49.157 1.00 40.84 189 GLN A N 1
ATOM 1429 C CA . GLN A 1 189 ? 7.117 1.734 -49.577 1.00 40.84 189 GLN A CA 1
ATOM 1430 C C . GLN A 1 189 ? 7.729 0.931 -50.720 1.00 40.84 189 GLN A C 1
ATOM 1432 O O . GLN A 1 189 ? 8.153 -0.210 -50.563 1.00 40.84 189 GLN A O 1
ATOM 1437 N N . GLY A 1 190 ? 7.637 1.524 -51.910 1.00 44.81 190 GLY A N 1
ATOM 1438 C CA . GLY A 1 190 ? 7.882 0.859 -53.172 1.00 44.81 190 GLY A CA 1
ATOM 1439 C C . GLY A 1 190 ? 9.295 0.314 -53.293 1.00 44.81 190 GLY A C 1
ATOM 1440 O O . GLY A 1 190 ? 10.267 1.041 -53.144 1.00 44.81 190 GLY A O 1
ATOM 1441 N N . THR A 1 191 ? 9.390 -0.954 -53.665 1.00 31.72 191 THR A N 1
ATOM 1442 C CA . THR A 1 191 ? 10.309 -1.443 -54.694 1.00 31.72 191 THR A CA 1
ATOM 1443 C C . THR A 1 191 ? 9.670 -2.700 -55.286 1.00 31.72 191 THR A C 1
ATOM 1445 O O . THR A 1 191 ? 9.028 -3.477 -54.585 1.00 31.72 191 THR A O 1
ATOM 1448 N N . ALA A 1 192 ? 9.748 -2.820 -56.605 1.00 40.31 192 ALA A N 1
ATOM 1449 C CA . ALA A 1 192 ? 9.068 -3.812 -57.418 1.00 40.31 192 ALA A CA 1
ATOM 1450 C C . ALA A 1 192 ? 9.307 -5.272 -56.980 1.00 40.31 192 ALA A C 1
ATOM 1452 O O . ALA A 1 192 ? 10.445 -5.662 -56.735 1.00 40.31 192 ALA A O 1
ATOM 1453 N N . GLY A 1 193 ? 8.244 -6.087 -57.024 1.00 37.28 193 GLY A N 1
ATOM 1454 C CA . GLY A 1 193 ? 8.349 -7.538 -57.212 1.00 37.28 193 GLY A CA 1
ATOM 1455 C C . GLY A 1 193 ? 7.611 -8.418 -56.198 1.00 37.28 193 GLY A C 1
ATOM 1456 O O . GLY A 1 193 ? 8.178 -8.787 -55.182 1.00 37.28 193 GLY A O 1
ATOM 1457 N N . GLY A 1 194 ? 6.402 -8.861 -56.568 1.00 42.09 194 GLY A N 1
ATOM 1458 C CA . GLY A 1 194 ? 5.961 -10.251 -56.363 1.00 42.09 194 GLY A CA 1
ATOM 1459 C C . GLY A 1 194 ? 5.246 -10.625 -55.057 1.00 42.09 194 GLY A C 1
ATOM 1460 O O . GLY A 1 194 ? 5.882 -10.848 -54.038 1.00 42.09 194 GLY A O 1
ATOM 1461 N N . ASN A 1 195 ? 3.921 -10.799 -55.145 1.00 51.81 195 ASN A N 1
ATOM 1462 C CA . ASN A 1 195 ? 3.130 -11.925 -54.602 1.00 51.81 195 ASN A CA 1
ATOM 1463 C C . ASN A 1 195 ? 3.643 -12.628 -53.321 1.00 51.81 195 ASN A C 1
ATOM 1465 O O . ASN A 1 195 ? 3.873 -13.832 -53.330 1.00 51.81 195 ASN A O 1
ATOM 1469 N N . GLY A 1 196 ? 3.841 -11.902 -52.218 1.00 55.88 196 GLY A N 1
ATOM 1470 C CA . GLY A 1 196 ? 4.302 -12.506 -50.958 1.00 55.88 196 GLY A CA 1
ATOM 1471 C C . GLY A 1 196 ? 3.200 -12.683 -49.918 1.00 55.88 196 GLY A C 1
ATOM 1472 O O . GLY A 1 196 ? 3.059 -13.744 -49.324 1.00 55.88 196 GLY A O 1
ATOM 1473 N N . VAL A 1 197 ? 2.403 -11.639 -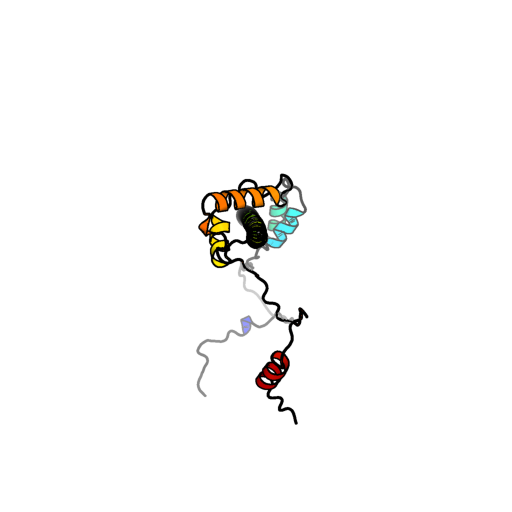49.684 1.00 63.06 197 VAL A N 1
ATOM 1474 C CA . VAL A 1 197 ? 1.513 -11.601 -48.514 1.00 63.06 197 VAL A CA 1
ATOM 1475 C C . VAL A 1 197 ? 0.197 -12.321 -48.782 1.00 63.06 197 VAL A C 1
ATOM 1477 O O . VAL A 1 197 ? -0.180 -13.175 -47.989 1.00 63.06 197 VAL A O 1
ATOM 1480 N N . ASP A 1 198 ? -0.462 -12.054 -49.912 1.00 67.81 198 ASP A N 1
ATOM 1481 C CA . ASP A 1 198 ? -1.727 -12.723 -50.249 1.00 67.81 198 ASP A CA 1
ATOM 1482 C C . ASP A 1 198 ? -1.550 -14.233 -50.412 1.00 67.81 198 ASP A C 1
ATOM 1484 O O . ASP A 1 198 ? -2.349 -14.993 -49.886 1.00 67.81 198 ASP A O 1
ATOM 1488 N N . ASP A 1 199 ? -0.467 -14.690 -51.048 1.00 71.06 199 ASP A N 1
ATOM 1489 C CA . ASP A 1 199 ? -0.206 -16.129 -51.195 1.00 71.06 199 ASP A CA 1
ATOM 1490 C C . ASP A 1 199 ? 0.098 -16.798 -49.845 1.00 71.06 199 ASP A C 1
ATOM 1492 O O . ASP A 1 199 ? -0.267 -17.951 -49.621 1.00 71.06 199 ASP A O 1
ATOM 1496 N N . GLN A 1 200 ? 0.726 -16.077 -48.912 1.00 68.44 200 GLN A N 1
ATOM 1497 C CA . GLN A 1 200 ? 1.001 -16.587 -47.572 1.00 68.44 200 GLN A CA 1
ATOM 1498 C C . GLN A 1 200 ? -0.267 -16.620 -46.706 1.00 68.44 200 GLN A C 1
ATOM 1500 O O . GLN A 1 200 ? -0.457 -17.566 -45.942 1.00 68.44 200 GLN A O 1
ATOM 1505 N N . LEU A 1 201 ? -1.161 -15.638 -46.856 1.00 73.38 201 LEU A N 1
ATOM 1506 C CA . LEU A 1 201 ? -2.475 -15.628 -46.212 1.00 73.38 201 LEU A CA 1
ATOM 1507 C C . LEU A 1 201 ? -3.371 -16.724 -46.787 1.00 73.38 201 LEU A C 1
ATOM 1509 O O . LEU A 1 201 ? -3.953 -17.491 -46.028 1.00 73.38 201 LEU A O 1
ATOM 1513 N N . ASP A 1 202 ? -3.410 -16.876 -48.103 1.00 80.44 202 ASP A N 1
ATOM 1514 C CA . ASP A 1 202 ? -4.167 -17.931 -48.768 1.00 80.44 202 ASP A CA 1
ATOM 1515 C C . ASP A 1 202 ? -3.685 -19.323 -48.342 1.00 80.44 202 ASP A C 1
ATOM 1517 O O . ASP A 1 202 ? -4.498 -20.221 -48.129 1.00 80.44 202 ASP A O 1
ATOM 1521 N N . ASN A 1 203 ? -2.383 -19.497 -48.099 1.00 76.06 203 ASN A N 1
ATOM 1522 C CA . ASN A 1 203 ? -1.842 -20.752 -47.581 1.00 76.06 203 ASN A CA 1
ATOM 1523 C C . ASN A 1 203 ? -2.191 -20.983 -46.095 1.00 76.06 203 ASN A C 1
ATOM 1525 O O . ASN A 1 203 ? -2.523 -22.103 -45.710 1.00 76.06 203 ASN A O 1
ATOM 1529 N N . ILE A 1 204 ? -2.173 -19.934 -45.261 1.00 75.50 204 ILE A N 1
A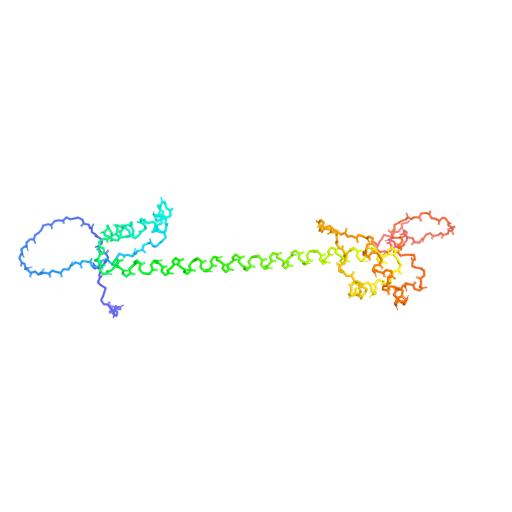TOM 1530 C CA . ILE A 1 204 ? -2.584 -20.002 -43.843 1.00 75.50 204 ILE A CA 1
ATOM 1531 C C . ILE A 1 204 ? -4.087 -20.288 -43.713 1.00 75.50 204 ILE A C 1
ATOM 1533 O O . ILE A 1 204 ? -4.501 -21.055 -42.845 1.00 75.50 204 ILE A O 1
ATOM 1537 N N . PHE A 1 205 ? -4.904 -19.698 -44.586 1.00 81.44 205 PHE A N 1
ATOM 1538 C CA . PHE A 1 205 ? -6.362 -19.822 -44.572 1.00 81.44 205 PHE A CA 1
ATOM 1539 C C . PHE A 1 205 ? -6.894 -20.917 -45.509 1.00 81.44 205 PHE A C 1
ATOM 1541 O O . PHE A 1 205 ? -8.105 -21.109 -45.609 1.00 81.44 205 PHE A O 1
ATOM 1548 N N . GLY A 1 206 ? -6.009 -21.668 -46.174 1.00 77.62 206 GLY A N 1
ATOM 1549 C CA . GLY A 1 206 ? -6.366 -22.789 -47.047 1.00 77.62 206 GLY A CA 1
ATOM 1550 C C . GLY A 1 206 ? -7.151 -22.397 -48.305 1.00 77.62 206 GLY A C 1
ATOM 1551 O O . GLY A 1 206 ? -7.842 -23.238 -48.887 1.00 77.62 206 GLY A O 1
ATOM 1552 N N . VAL A 1 207 ? -7.066 -21.139 -48.734 1.00 79.94 207 VAL A N 1
ATOM 1553 C CA . VAL A 1 207 ? -7.726 -20.623 -49.934 1.00 79.94 207 VAL A CA 1
ATOM 1554 C C . VAL A 1 207 ? -6.901 -21.029 -51.155 1.00 79.94 207 VAL A C 1
ATOM 1556 O O . VAL A 1 207 ? -5.816 -20.520 -51.404 1.00 79.94 207 VAL A O 1
ATOM 1559 N N . LYS A 1 208 ? -7.404 -21.974 -51.954 1.00 73.81 208 LYS A N 1
ATOM 1560 C CA . LYS A 1 208 ? -6.786 -22.305 -53.247 1.00 73.81 208 LYS A CA 1
ATOM 1561 C C . LYS A 1 208 ? -7.320 -21.351 -54.312 1.00 73.81 208 LYS A C 1
ATOM 1563 O O . LYS A 1 208 ? -8.514 -21.399 -54.615 1.00 73.81 208 LYS A O 1
ATOM 1568 N N . LYS A 1 209 ? -6.451 -20.521 -54.898 1.00 68.25 209 LYS A N 1
ATOM 1569 C CA . LYS A 1 209 ? -6.792 -19.749 -56.106 1.00 68.25 209 LYS A CA 1
ATOM 1570 C C . LYS A 1 209 ? -7.179 -20.729 -57.226 1.00 68.25 209 LYS A C 1
ATOM 1572 O O . LYS A 1 209 ? -6.485 -21.726 -57.431 1.00 68.25 209 LYS A O 1
ATOM 1577 N N . LYS A 1 210 ? -8.331 -20.493 -57.863 1.00 56.59 210 LYS A N 1
ATOM 1578 C CA . LYS A 1 210 ? -8.815 -21.254 -59.027 1.00 56.59 210 LYS A CA 1
ATOM 1579 C C . LYS A 1 210 ? -8.114 -20.817 -60.303 1.00 56.59 210 LYS A C 1
ATOM 1581 O O . LYS A 1 210 ? -7.812 -19.609 -60.402 1.00 56.59 210 LYS A O 1
#

Secondary structure (DSSP, 8-state):
-----SS---GGGS---------------------------HHHHHHHHHTS-TTSHHHHHHHHHHHTT--HHHHHHHHHHHHHHHHHHHHHHHHHHHHHHHHHHHHHHHHHHHHHHHHHHHHHHHTTB-GGGHHHHHHHS--TTSB-TTS-B-HHHHHHHHHHHHHH-GGGB-SS--------S-----------HHHHHHHHTT----

Mean predicted aligned error: 19.04 Å